Protein AF-A0A286FGB6-F1 (afdb_monomer)

Nearest PDB structures (foldseek):
  4ctd-assembly1_A  TM=6.455E-01  e=8.367E+00  Escherichia coli K-12

Solvent-accessible surface area (backbone atoms only — not comparable to full-atom values): 11921 Å² total; per-residue (Å²): 133,84,77,77,80,75,81,71,73,81,77,80,58,91,95,64,76,80,86,82,67,75,77,45,79,49,74,52,72,55,72,48,77,41,61,41,81,80,50,51,77,82,36,60,91,69,58,43,36,70,40,63,36,90,76,21,21,44,36,33,42,35,40,38,41,35,30,38,73,53,102,91,50,71,46,77,39,44,36,36,39,36,28,36,36,20,28,51,56,91,45,60,89,68,52,77,88,51,50,63,66,43,45,78,72,58,67,62,77,70,74,52,68,44,74,46,64,72,40,26,48,24,60,35,69,69,57,36,52,46,35,37,74,76,69,69,40,53,48,43,74,33,55,74,53,76,42,71,54,41,91,91,43,76,84,44,49,41,42,34,45,29,39,30,31,71,89,47,70,92,40,68,74,43,74,50,78,46,76,53,83,80,67,71,88,81,64,61,94,82,51,84,73,68,74,85,128

Sequence (197 aa):
MKTSNKHSLPPIPTGFGLPFYYATLFNIEVAFLVEQASVIKYLSGTGLRAADFDGKAMVSFNYQQYTGQFPNGSSNTQEIELNIVCYPKSQAKNVAFVTAEQYLRGEEQTKLMGHHRVWVPCDSDTAIQAGIQLFGEPKFKTTFATSIPSLNVPDATTWTVTCNDPVDPAKAIFTCVADVRQLQPQLADGLSKLKLE

Foldseek 3Di:
DPPPPPPDDDDQDPPDDDDFDWPDKDKDKDKDWDQLVVCVVLCPPVQKGAQQAPRTWIWMKMWMWTKGDDPVGIDIKIKIFTWTWIFGPVCVVVWDRDHPVCVVVVVRPSPRIDTDGSEMEMQDPVVQVCCCRPPVHNYDYWDWDWDDCDPVCPPRQWTWIFTADRVGRVHTPDIDIGGRPPDDDDDDPPCPPPDPD

Structure (mmCIF, N/CA/C/O backbone):
data_AF-A0A286FGB6-F1
#
_entry.id   AF-A0A286FGB6-F1
#
loop_
_atom_site.group_PDB
_atom_site.id
_atom_site.type_symbol
_atom_site.label_atom_id
_atom_site.label_alt_id
_atom_site.label_comp_id
_atom_site.label_asym_id
_atom_site.label_entity_id
_atom_site.label_seq_id
_atom_site.pdbx_PDB_ins_code
_atom_site.Cartn_x
_atom_site.Cartn_y
_atom_site.Cartn_z
_atom_site.occupancy
_atom_site.B_iso_or_equiv
_atom_site.auth_seq_id
_atom_site.auth_comp_id
_atom_site.auth_asym_id
_atom_site.auth_atom_id
_atom_site.pdbx_PDB_model_num
ATOM 1 N N . MET A 1 1 ? -1.151 33.677 33.598 1.00 40.44 1 MET A N 1
ATOM 2 C CA . MET A 1 1 ? -1.468 33.015 32.314 1.00 40.44 1 MET A CA 1
ATOM 3 C C . MET A 1 1 ? -0.408 31.960 32.047 1.00 40.44 1 MET A C 1
ATOM 5 O O . MET A 1 1 ? 0.743 32.326 31.865 1.00 40.44 1 MET A O 1
ATOM 9 N N . LYS A 1 2 ? -0.756 30.668 32.098 1.00 37.97 2 LYS A N 1
ATOM 10 C CA . LYS A 1 2 ? 0.144 29.597 31.645 1.00 37.97 2 LYS A CA 1
ATOM 11 C C . LYS A 1 2 ? 0.128 29.619 30.118 1.00 37.97 2 LYS A C 1
ATOM 13 O O . LYS A 1 2 ? -0.932 29.455 29.522 1.00 37.97 2 LYS A O 1
ATOM 18 N N . THR A 1 3 ? 1.271 29.899 29.507 1.00 42.56 3 THR A N 1
ATOM 19 C CA . THR A 1 3 ? 1.470 29.814 28.059 1.00 42.56 3 THR A CA 1
ATOM 20 C C . THR A 1 3 ? 1.106 28.408 27.599 1.00 42.56 3 THR A C 1
ATOM 22 O O . THR A 1 3 ? 1.637 27.434 28.133 1.00 42.56 3 THR A O 1
ATOM 25 N N . SER A 1 4 ? 0.172 28.291 26.652 1.00 47.94 4 SER A N 1
ATOM 26 C CA . SER A 1 4 ? -0.153 27.007 26.037 1.00 47.94 4 SER A CA 1
ATOM 27 C C . SER A 1 4 ? 1.130 26.411 25.466 1.00 47.94 4 SER A C 1
ATOM 29 O O . SER A 1 4 ? 1.802 27.079 24.675 1.00 47.94 4 SER A O 1
ATOM 31 N N . ASN A 1 5 ? 1.463 25.174 25.834 1.00 52.59 5 ASN A N 1
ATOM 32 C CA . ASN A 1 5 ? 2.436 24.395 25.081 1.00 52.59 5 ASN A CA 1
ATOM 33 C C . ASN A 1 5 ? 1.911 24.306 23.646 1.00 52.59 5 ASN A C 1
ATOM 35 O O . ASN A 1 5 ? 0.990 23.543 23.361 1.00 52.59 5 ASN A O 1
ATOM 39 N N . LYS A 1 6 ? 2.460 25.129 22.746 1.00 55.50 6 LYS A N 1
ATOM 40 C CA . LYS A 1 6 ? 2.369 24.874 21.314 1.00 55.50 6 LYS A CA 1
ATOM 41 C C . LYS A 1 6 ? 3.036 23.520 21.136 1.00 55.50 6 LYS A C 1
ATOM 43 O O . LYS A 1 6 ? 4.251 23.428 21.273 1.00 55.50 6 LYS A O 1
ATOM 48 N N . HIS A 1 7 ? 2.249 22.473 20.920 1.00 55.94 7 HIS A N 1
ATOM 49 C CA . HIS A 1 7 ? 2.773 21.196 20.467 1.00 55.94 7 HIS A CA 1
ATOM 50 C C . HIS A 1 7 ? 3.407 21.447 19.097 1.00 55.94 7 HIS A C 1
ATOM 52 O O . HIS A 1 7 ? 2.728 21.413 18.073 1.00 55.94 7 HIS A O 1
ATOM 58 N N . SER A 1 8 ? 4.689 21.811 19.081 1.00 73.88 8 SER A N 1
ATOM 59 C CA . SER A 1 8 ? 5.468 21.826 17.857 1.00 73.88 8 SER A CA 1
ATOM 60 C C . SER A 1 8 ? 5.577 20.379 17.412 1.00 73.88 8 SER A C 1
ATOM 62 O O . SER A 1 8 ? 6.029 19.529 18.184 1.00 73.88 8 SER A O 1
ATOM 64 N N . LEU A 1 9 ? 5.139 20.102 16.187 1.00 76.81 9 LEU A N 1
ATOM 65 C CA . LEU A 1 9 ? 5.462 18.845 15.528 1.00 76.81 9 LEU A CA 1
ATOM 66 C C . LEU A 1 9 ? 6.985 18.630 15.588 1.00 76.81 9 LEU A C 1
ATOM 68 O O . LEU A 1 9 ? 7.732 19.618 15.628 1.00 76.81 9 LEU A O 1
ATOM 72 N N . PRO A 1 10 ? 7.457 17.373 15.636 1.00 79.75 10 PRO A N 1
ATOM 73 C CA . PRO A 1 10 ? 8.886 17.104 15.588 1.00 79.75 10 PRO A CA 1
ATOM 74 C C . PRO A 1 10 ? 9.508 17.784 14.356 1.00 79.75 10 PRO A C 1
ATOM 76 O O . PRO A 1 10 ? 8.854 17.877 13.312 1.00 79.75 10 PRO A O 1
ATOM 79 N N . PRO A 1 11 ? 10.745 18.299 14.463 1.00 86.31 11 PRO A N 1
ATOM 80 C CA . PRO A 1 11 ? 11.426 18.885 13.318 1.00 86.31 11 PRO A CA 1
ATOM 81 C C . PRO A 1 11 ? 11.635 17.830 12.227 1.00 86.31 11 PRO A C 1
ATOM 83 O O . PRO A 1 11 ? 11.781 16.642 12.517 1.00 86.31 11 PRO A O 1
ATOM 86 N N . ILE A 1 12 ? 11.696 18.279 10.973 1.00 87.38 12 ILE A N 1
ATOM 87 C CA . ILE A 1 12 ? 12.073 17.417 9.851 1.00 87.38 12 ILE A CA 1
ATOM 88 C C . ILE A 1 12 ? 13.521 16.939 10.091 1.00 87.38 12 ILE A C 1
ATOM 90 O O . ILE A 1 12 ? 14.391 17.785 10.323 1.00 87.38 12 ILE A O 1
ATOM 94 N N . PRO A 1 13 ? 13.804 15.623 10.063 1.00 87.12 13 PRO A N 1
ATOM 95 C CA . PRO A 1 13 ? 15.156 15.099 10.197 1.00 87.12 13 PRO A CA 1
ATOM 96 C C . PRO A 1 13 ? 16.104 15.676 9.139 1.00 87.12 13 PRO A C 1
ATOM 98 O O . PRO A 1 13 ? 15.728 15.900 7.986 1.00 87.12 13 PRO A O 1
ATOM 101 N N . THR A 1 14 ? 17.356 15.899 9.537 1.00 87.88 14 THR A N 1
ATOM 102 C CA . THR A 1 14 ? 18.404 16.446 8.669 1.00 87.88 14 THR A CA 1
ATOM 103 C C . THR A 1 14 ? 18.553 15.629 7.384 1.00 87.88 14 THR A C 1
ATOM 105 O O . THR A 1 14 ? 18.658 14.407 7.433 1.00 87.88 14 THR A O 1
ATOM 108 N N . GLY A 1 15 ? 18.622 16.315 6.239 1.00 84.62 15 GLY A N 1
ATOM 109 C CA . GLY A 1 15 ? 18.782 15.691 4.919 1.00 84.62 15 GLY A CA 1
ATOM 110 C C . GLY A 1 15 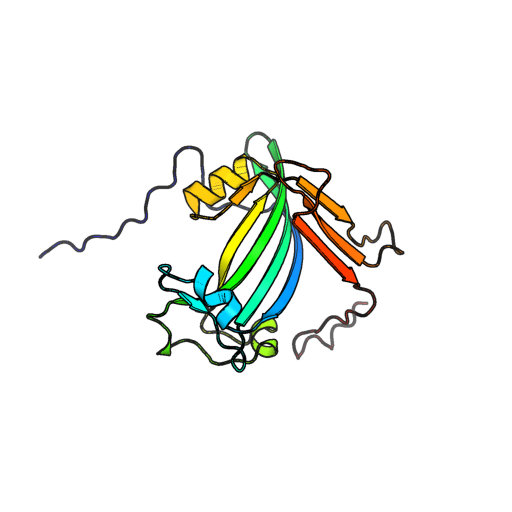? 17.475 15.489 4.150 1.00 84.62 15 GLY A C 1
ATOM 111 O O . GLY A 1 15 ? 17.525 15.166 2.966 1.00 84.62 15 GLY A O 1
ATOM 112 N N . PHE A 1 16 ? 16.323 15.747 4.776 1.00 84.81 16 PHE A N 1
ATOM 113 C CA . PHE A 1 16 ? 15.018 15.696 4.121 1.00 84.81 16 PHE A CA 1
ATOM 114 C C . PHE A 1 16 ? 14.348 17.068 4.042 1.00 84.81 16 PHE A C 1
ATOM 116 O O . PHE A 1 16 ? 14.630 17.975 4.824 1.00 84.81 16 PHE A O 1
ATOM 123 N N . GLY A 1 17 ? 13.431 17.205 3.084 1.00 83.56 17 GLY A N 1
ATOM 124 C CA . GLY A 1 17 ? 12.582 18.377 2.906 1.00 83.56 17 GLY A CA 1
ATOM 125 C C . GLY A 1 17 ? 11.155 17.955 2.572 1.00 83.56 17 GLY A C 1
ATOM 126 O O . GLY A 1 17 ? 10.938 16.905 1.969 1.00 83.56 1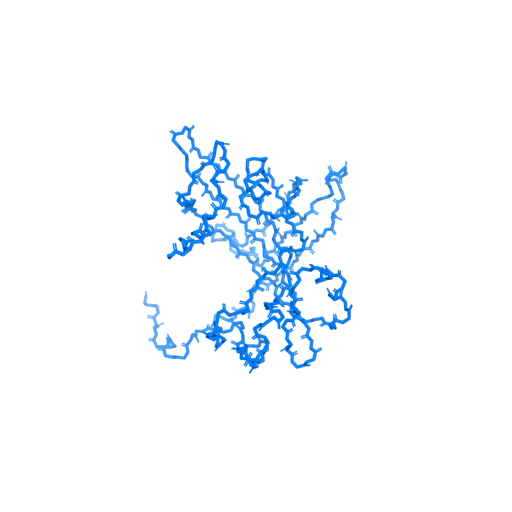7 GLY A O 1
ATOM 127 N N . LEU A 1 18 ? 10.188 18.774 2.980 1.00 84.75 18 LEU A N 1
ATOM 128 C CA . LEU A 1 18 ? 8.771 18.607 2.664 1.00 84.75 18 LEU A CA 1
ATOM 129 C C . LEU A 1 18 ? 8.226 19.909 2.049 1.00 84.75 18 LEU A C 1
ATOM 131 O O . LEU A 1 18 ? 8.702 20.984 2.426 1.00 84.75 18 LEU A O 1
ATOM 135 N N . PRO A 1 19 ? 7.215 19.843 1.161 1.00 85.12 19 PRO A N 1
ATOM 136 C CA . PRO A 1 19 ? 6.537 18.634 0.670 1.00 85.12 19 PRO A CA 1
ATOM 137 C C . PRO A 1 19 ? 7.376 17.813 -0.327 1.00 85.12 19 PRO A C 1
ATOM 139 O O . PRO A 1 19 ? 8.226 18.351 -1.031 1.00 85.12 19 PRO A O 1
ATOM 142 N N . PHE A 1 20 ? 7.111 16.504 -0.380 1.00 83.25 20 PHE A N 1
ATOM 143 C CA . PHE A 1 20 ? 7.652 15.590 -1.389 1.00 83.25 20 PHE A CA 1
ATOM 144 C C . PHE A 1 20 ? 6.662 15.465 -2.555 1.00 83.25 20 PHE A C 1
ATOM 146 O O . PHE A 1 20 ? 5.468 15.275 -2.323 1.00 83.25 20 PHE A O 1
ATOM 153 N N . TYR A 1 21 ? 7.151 15.571 -3.792 1.00 86.50 21 TYR A N 1
ATOM 154 C CA . TYR A 1 21 ? 6.330 15.497 -5.002 1.00 86.50 21 TYR A CA 1
ATOM 155 C C . TYR A 1 21 ? 6.729 14.302 -5.867 1.00 86.50 21 TYR A C 1
ATOM 157 O O . TYR A 1 21 ? 7.903 14.127 -6.201 1.00 86.50 21 TYR A O 1
ATOM 165 N N . TYR A 1 22 ? 5.731 13.526 -6.284 1.00 87.50 22 TYR A N 1
ATOM 166 C CA . TYR A 1 22 ? 5.876 12.512 -7.323 1.00 87.50 22 TYR A CA 1
ATOM 167 C C . TYR A 1 22 ? 5.816 13.177 -8.702 1.00 87.50 22 TYR A C 1
ATOM 169 O O . TYR A 1 22 ? 4.914 13.971 -8.964 1.00 87.50 22 TYR A O 1
ATOM 177 N N . ALA A 1 23 ? 6.751 12.843 -9.593 1.00 89.38 23 ALA A N 1
ATOM 178 C CA . ALA A 1 23 ? 6.708 13.293 -10.985 1.00 89.38 23 ALA A CA 1
ATOM 179 C C . ALA A 1 23 ? 5.808 12.393 -11.850 1.00 89.38 23 ALA A C 1
ATOM 181 O O . ALA A 1 23 ? 5.098 12.885 -12.720 1.00 89.38 23 ALA A O 1
ATOM 182 N N . THR A 1 24 ? 5.813 11.082 -11.594 1.00 92.19 24 THR A N 1
ATOM 183 C CA . THR A 1 24 ? 4.900 10.101 -12.201 1.00 92.19 24 THR A CA 1
ATOM 184 C C . THR A 1 24 ? 4.570 9.023 -11.173 1.00 92.19 24 THR A C 1
ATOM 186 O O . THR A 1 24 ? 5.379 8.785 -10.274 1.00 92.19 24 THR A O 1
ATOM 189 N N . LEU A 1 25 ? 3.400 8.391 -11.298 1.00 93.12 25 LEU A N 1
ATOM 190 C CA . LEU A 1 25 ? 2.964 7.275 -10.460 1.00 93.12 25 LEU A CA 1
ATOM 191 C C . LEU A 1 25 ? 2.167 6.280 -11.310 1.00 93.12 25 LEU A C 1
ATOM 193 O O . LEU A 1 25 ? 1.207 6.659 -11.979 1.00 93.12 25 LEU A O 1
ATOM 197 N N . PHE A 1 26 ? 2.553 5.013 -11.238 1.00 92.12 26 PHE A N 1
ATOM 198 C CA . PHE A 1 26 ? 1.784 3.866 -11.703 1.00 92.12 26 PHE A CA 1
ATOM 199 C C . PHE A 1 26 ? 1.442 3.020 -10.486 1.00 92.12 26 PHE A C 1
ATOM 201 O O . PHE A 1 26 ? 2.345 2.669 -9.727 1.00 92.12 26 PHE A O 1
ATOM 208 N N . ASN A 1 27 ? 0.170 2.684 -10.291 1.00 94.06 27 ASN A N 1
ATOM 209 C CA . ASN A 1 27 ? -0.230 1.868 -9.155 1.00 94.06 27 ASN A CA 1
ATOM 210 C C . ASN A 1 27 ? -1.342 0.870 -9.486 1.00 94.06 27 ASN A C 1
ATOM 212 O O . ASN A 1 27 ? -2.170 1.106 -10.365 1.00 94.06 27 ASN A O 1
ATOM 216 N N . ILE A 1 28 ? -1.353 -0.235 -8.742 1.00 93.12 28 ILE A N 1
ATOM 217 C CA . ILE A 1 28 ? -2.507 -1.126 -8.621 1.00 93.12 28 ILE A CA 1
ATOM 218 C C . ILE A 1 28 ? -2.768 -1.348 -7.148 1.00 93.12 28 ILE A C 1
ATOM 220 O O . ILE A 1 28 ? -1.858 -1.688 -6.390 1.00 93.12 28 ILE A O 1
ATOM 224 N N . GLU A 1 29 ? -4.029 -1.208 -6.769 1.00 94.75 29 GLU A N 1
ATOM 225 C CA . GLU A 1 29 ? -4.494 -1.618 -5.461 1.00 94.75 29 GLU A CA 1
ATOM 226 C C . GLU A 1 29 ? -5.447 -2.803 -5.597 1.00 94.75 29 GLU A C 1
ATOM 228 O O . GLU A 1 29 ? -6.421 -2.762 -6.349 1.00 94.75 29 GLU A O 1
ATOM 233 N N . VAL A 1 30 ? -5.149 -3.873 -4.866 1.00 94.31 30 VAL A N 1
ATOM 234 C CA . VAL A 1 30 ? -6.016 -5.037 -4.712 1.00 94.31 30 VAL A CA 1
ATOM 235 C C . VAL A 1 30 ? -6.503 -5.051 -3.273 1.00 94.31 30 VAL A C 1
ATOM 237 O O . VAL A 1 30 ? -5.740 -5.351 -2.353 1.00 94.31 30 VAL A O 1
ATOM 240 N N . ALA A 1 31 ? -7.776 -4.718 -3.083 1.00 96.19 31 ALA A N 1
ATOM 241 C CA . ALA A 1 31 ? -8.442 -4.739 -1.789 1.00 96.19 31 ALA A CA 1
ATOM 242 C C . ALA A 1 31 ? -9.301 -6.000 -1.644 1.00 96.19 31 ALA A C 1
ATOM 244 O O . ALA A 1 31 ? -10.008 -6.398 -2.570 1.00 96.19 31 ALA A O 1
ATOM 245 N N . PHE A 1 32 ? -9.253 -6.632 -0.474 1.00 96.38 32 PHE A N 1
ATOM 246 C CA . PHE A 1 32 ? -10.044 -7.821 -0.170 1.00 96.38 32 PHE A CA 1
ATOM 247 C C . PHE A 1 32 ? -10.449 -7.867 1.305 1.00 96.38 32 PHE A C 1
ATOM 249 O O . PHE A 1 32 ? -9.798 -7.297 2.183 1.00 96.38 32 PHE A O 1
ATOM 256 N N . LEU A 1 33 ? -11.561 -8.551 1.574 1.00 98.38 33 LEU A N 1
ATOM 257 C CA . LEU A 1 33 ? -12.103 -8.706 2.919 1.00 98.38 33 LEU A CA 1
ATOM 258 C C . LEU A 1 33 ? -11.560 -9.965 3.591 1.00 98.38 33 LEU A C 1
ATOM 260 O O . LEU A 1 33 ? -11.538 -11.045 3.000 1.00 98.38 33 LEU A O 1
ATOM 264 N N . VAL A 1 34 ? -11.193 -9.834 4.861 1.00 98.44 34 VAL A N 1
ATOM 265 C CA . VAL A 1 34 ? -10.732 -10.928 5.720 1.00 98.44 34 VAL A CA 1
ATOM 266 C C . VAL A 1 34 ? -11.469 -10.906 7.054 1.00 98.44 34 VAL A C 1
ATOM 268 O O . VAL A 1 34 ? -12.018 -9.884 7.467 1.00 98.44 34 VAL A O 1
ATOM 271 N N . GLU A 1 35 ? -11.455 -12.029 7.765 1.00 98.31 35 GLU A N 1
ATOM 272 C CA . GLU A 1 35 ? -11.962 -12.081 9.138 1.00 98.31 35 GLU A CA 1
ATOM 273 C C . GLU A 1 35 ? -11.201 -11.098 10.037 1.00 98.31 35 GLU A C 1
ATOM 275 O O . GLU A 1 35 ? -9.967 -11.044 10.004 1.00 98.31 35 GLU A O 1
ATOM 280 N N . GLN A 1 36 ? -11.913 -10.352 10.889 1.00 97.06 36 GLN A N 1
ATOM 281 C CA . GLN A 1 36 ? -11.280 -9.365 11.777 1.00 97.06 36 GLN A CA 1
ATOM 282 C C . GLN A 1 36 ? -10.201 -9.986 12.670 1.00 97.06 36 GLN A C 1
ATOM 284 O O . GLN A 1 36 ? -9.153 -9.381 12.901 1.00 97.06 36 GLN A O 1
ATOM 289 N N . ALA A 1 37 ? -10.412 -11.225 13.121 1.00 96.88 37 ALA A N 1
ATOM 290 C CA . ALA A 1 37 ? -9.447 -11.963 13.932 1.00 96.88 37 ALA A CA 1
ATOM 291 C C . ALA A 1 37 ? -8.057 -12.071 13.274 1.00 96.88 37 ALA A C 1
ATOM 293 O O . ALA A 1 37 ? -7.046 -12.069 13.978 1.00 96.88 37 ALA A O 1
ATOM 294 N N . SER A 1 38 ? -7.988 -12.093 11.940 1.00 97.38 38 SER A N 1
ATOM 295 C CA . SER A 1 38 ? -6.733 -12.195 11.188 1.00 97.38 38 SER A CA 1
ATOM 296 C C . SER A 1 38 ? -5.862 -10.943 11.302 1.00 97.38 38 SER A C 1
ATOM 298 O O . SER A 1 38 ? -4.637 -11.043 11.198 1.00 97.38 38 SER A O 1
ATOM 300 N N . VAL A 1 39 ? -6.470 -9.773 11.537 1.00 97.88 39 VAL A N 1
ATOM 301 C CA . VAL A 1 39 ? -5.770 -8.479 11.485 1.00 97.88 39 VAL A CA 1
ATOM 302 C C . VAL A 1 39 ? -5.511 -7.842 12.850 1.00 97.88 39 VAL A C 1
ATOM 304 O O . VAL A 1 39 ? -4.596 -7.031 12.976 1.00 97.88 39 VAL A O 1
ATOM 307 N N . ILE A 1 40 ? -6.257 -8.223 13.894 1.00 96.06 40 ILE A N 1
ATOM 308 C CA . ILE A 1 40 ? -6.207 -7.567 15.218 1.00 96.06 40 ILE A CA 1
ATOM 309 C C . ILE A 1 40 ? -4.789 -7.517 15.801 1.00 96.06 40 ILE A C 1
ATOM 311 O O . ILE A 1 40 ? -4.404 -6.506 16.390 1.00 96.06 40 ILE A O 1
ATOM 315 N N . LYS A 1 41 ? -3.992 -8.576 15.611 1.00 97.31 41 LYS A N 1
ATOM 316 C CA . LYS A 1 41 ? -2.615 -8.638 16.129 1.00 97.31 41 LYS A CA 1
ATOM 317 C C . LYS A 1 41 ? -1.713 -7.528 15.576 1.00 97.31 41 LYS A C 1
ATOM 319 O O . LYS A 1 41 ? -0.847 -7.057 16.303 1.00 97.31 41 LYS A O 1
ATOM 324 N N . TYR A 1 42 ? -1.949 -7.075 14.343 1.00 97.69 42 TYR A N 1
ATOM 325 C CA . TYR A 1 42 ? -1.173 -6.005 13.705 1.00 97.69 42 TYR A CA 1
ATOM 326 C C . TYR A 1 42 ? -1.579 -4.606 14.184 1.00 97.69 42 TYR A C 1
ATOM 328 O O . TYR A 1 42 ? -0.833 -3.656 14.004 1.00 97.69 42 TYR A O 1
ATOM 336 N N . LEU A 1 43 ? -2.740 -4.474 14.832 1.00 97.69 43 LEU A N 1
ATOM 337 C CA . LEU A 1 43 ? -3.242 -3.207 15.376 1.00 97.69 43 LEU A CA 1
ATOM 338 C C . LEU A 1 43 ? -3.079 -3.113 16.902 1.00 97.69 43 LEU A C 1
ATOM 340 O O . LEU A 1 43 ? -3.545 -2.164 17.542 1.00 97.69 43 LEU A O 1
ATOM 344 N N . SER A 1 44 ? -2.447 -4.110 17.521 1.00 96.25 44 SER A N 1
ATOM 345 C CA . SER A 1 44 ? -2.203 -4.101 18.959 1.00 96.25 44 SER A CA 1
ATOM 346 C C . SER A 1 44 ? -1.237 -2.973 19.328 1.00 96.25 44 SER A C 1
ATOM 348 O O . SER A 1 44 ? -0.205 -2.792 18.693 1.00 96.25 44 SER A O 1
ATOM 350 N N . GLY A 1 45 ? -1.581 -2.182 20.345 1.00 95.31 45 GLY A N 1
ATOM 351 C CA . GLY A 1 45 ? -0.743 -1.074 20.822 1.00 95.31 45 GLY A CA 1
ATOM 352 C C . GLY A 1 45 ? -0.727 0.190 19.949 1.00 95.31 45 GLY A C 1
ATOM 353 O O . GLY A 1 45 ? -0.244 1.216 20.413 1.00 95.31 45 GLY A O 1
ATOM 354 N N . THR A 1 46 ? -1.308 0.181 18.745 1.00 96.12 46 THR A N 1
ATOM 355 C CA . THR A 1 46 ? -1.258 1.337 17.822 1.00 96.12 46 THR A CA 1
ATOM 356 C C . THR A 1 46 ? -2.284 2.430 18.138 1.00 96.12 46 THR A C 1
ATOM 358 O O . THR A 1 46 ? -2.217 3.531 17.602 1.00 96.12 46 THR A O 1
ATOM 361 N N . GLY A 1 47 ? -3.280 2.131 18.979 1.00 97.19 47 GLY A N 1
ATOM 362 C CA . GLY A 1 47 ? -4.438 3.009 19.192 1.00 97.19 47 GLY A CA 1
ATOM 363 C C . GLY A 1 47 ? -5.459 2.984 18.044 1.00 97.19 47 GLY A C 1
ATOM 364 O O . GLY A 1 47 ? -6.469 3.687 18.121 1.00 97.19 47 GLY A O 1
ATOM 365 N N . LEU A 1 48 ? -5.244 2.144 17.027 1.00 97.94 48 LEU A N 1
ATOM 366 C CA . LEU A 1 48 ? -6.121 1.981 15.868 1.00 97.94 48 LEU A CA 1
ATOM 367 C C . LEU A 1 48 ? -7.045 0.771 16.034 1.00 97.94 48 LEU A C 1
ATOM 369 O O . LEU A 1 48 ? -6.736 -0.193 16.741 1.00 97.94 48 LEU A O 1
ATOM 373 N N . ARG A 1 49 ? -8.204 0.822 15.384 1.00 97.31 49 ARG A N 1
ATOM 374 C CA . ARG A 1 49 ? -9.151 -0.288 15.252 1.00 97.31 49 ARG A CA 1
ATOM 375 C C . ARG A 1 49 ? -9.408 -0.532 13.771 1.00 97.31 49 ARG A C 1
ATOM 377 O O . ARG A 1 49 ? -9.525 0.431 13.023 1.00 97.31 49 ARG A O 1
ATOM 384 N N . ALA A 1 50 ? -9.475 -1.798 13.362 1.00 97.88 50 ALA A N 1
ATOM 385 C CA . ALA A 1 50 ? -9.845 -2.147 11.994 1.00 97.88 50 ALA A CA 1
ATOM 386 C C . ALA A 1 50 ? -11.237 -1.580 11.682 1.00 97.88 50 ALA A C 1
ATOM 388 O O .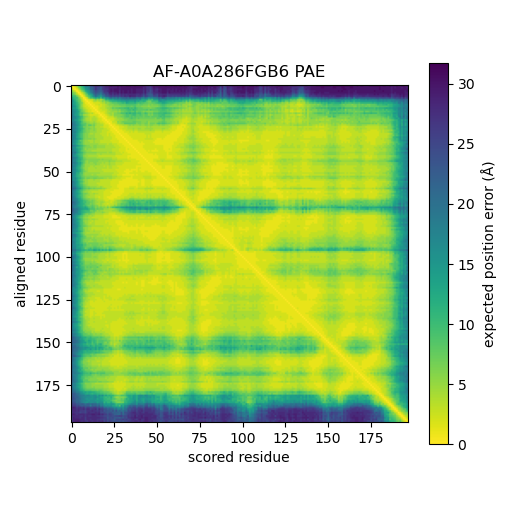 ALA A 1 50 ? -12.125 -1.638 12.537 1.00 97.88 50 ALA A O 1
ATOM 389 N N . ALA A 1 51 ? -11.405 -1.019 10.487 1.00 96.94 51 ALA A N 1
ATOM 390 C CA . ALA A 1 51 ? -12.720 -0.648 9.990 1.00 96.94 51 ALA A CA 1
ATOM 391 C C . ALA A 1 51 ? -13.585 -1.907 9.841 1.00 96.94 51 ALA A C 1
ATOM 393 O O . ALA A 1 51 ? -13.081 -2.966 9.461 1.00 96.94 51 ALA A O 1
ATOM 394 N N . ASP A 1 52 ? -14.862 -1.784 10.200 1.00 95.69 52 ASP A N 1
ATOM 395 C CA . ASP A 1 52 ? -15.832 -2.873 10.132 1.00 95.69 52 ASP A CA 1
ATOM 396 C C . ASP A 1 52 ? -16.616 -2.754 8.826 1.00 95.69 52 ASP A C 1
ATOM 398 O O . ASP A 1 52 ? -17.322 -1.769 8.611 1.00 95.69 52 ASP A O 1
ATOM 402 N N . PHE A 1 53 ? -16.451 -3.748 7.962 1.00 97.06 53 PHE A N 1
ATOM 403 C CA . PHE A 1 53 ? -17.190 -3.907 6.719 1.00 97.06 53 PHE A CA 1
ATOM 404 C C . PHE A 1 53 ? -18.023 -5.180 6.833 1.00 97.06 53 PHE A C 1
ATOM 406 O O . PHE A 1 53 ? -17.563 -6.266 6.473 1.00 97.06 53 PHE A O 1
ATOM 413 N N . ASP A 1 54 ? -19.214 -5.050 7.418 1.00 94.94 54 ASP A N 1
ATOM 414 C CA . ASP A 1 54 ? -20.146 -6.152 7.682 1.00 94.94 54 ASP A CA 1
ATOM 415 C C . ASP A 1 54 ? -19.493 -7.306 8.466 1.00 94.94 54 ASP A C 1
ATOM 417 O O . ASP A 1 54 ? -19.562 -8.482 8.102 1.00 94.94 54 ASP A O 1
ATOM 421 N N . GLY A 1 55 ? -18.797 -6.956 9.551 1.00 95.19 55 GLY A N 1
ATOM 422 C CA . GLY A 1 55 ? -18.084 -7.893 10.418 1.00 95.19 55 GLY A CA 1
ATOM 423 C C . GLY A 1 55 ? -16.691 -8.290 9.923 1.00 95.19 55 GLY A C 1
ATOM 424 O O . GLY A 1 55 ? -15.950 -8.932 10.673 1.00 95.19 55 GLY A O 1
ATOM 425 N N . LYS A 1 56 ? -16.276 -7.869 8.722 1.00 98.31 56 LYS A N 1
ATOM 426 C CA . LYS A 1 56 ? -14.943 -8.137 8.157 1.00 98.31 56 LYS A CA 1
ATOM 427 C C . LYS A 1 56 ? -14.029 -6.918 8.213 1.00 98.31 56 LYS A C 1
ATOM 429 O O . LYS A 1 56 ? -14.484 -5.787 8.340 1.00 98.31 56 LYS A O 1
ATOM 434 N N . ALA A 1 57 ? -12.726 -7.160 8.110 1.00 98.25 57 ALA A N 1
ATOM 435 C CA . ALA A 1 57 ? -11.725 -6.119 7.904 1.00 98.25 57 ALA A CA 1
ATOM 436 C C . ALA A 1 57 ? -11.321 -6.065 6.429 1.00 98.25 57 ALA A C 1
ATOM 438 O O . ALA A 1 57 ? -11.249 -7.103 5.769 1.00 98.25 57 ALA A O 1
ATOM 439 N N . MET A 1 58 ? -10.997 -4.872 5.935 1.00 98.44 58 MET A N 1
ATOM 440 C CA . MET A 1 58 ? -10.400 -4.702 4.612 1.00 98.44 58 MET A CA 1
ATOM 441 C C . MET A 1 58 ? -8.879 -4.652 4.724 1.00 98.44 58 MET A C 1
ATOM 443 O O . MET A 1 58 ? -8.321 -3.860 5.491 1.00 98.44 58 MET A O 1
ATOM 447 N N . VAL A 1 59 ? -8.227 -5.507 3.946 1.00 98.25 59 VAL A N 1
ATOM 448 C CA . VAL A 1 59 ? -6.784 -5.501 3.713 1.00 98.25 59 VAL A CA 1
ATOM 449 C C . VAL A 1 59 ? -6.564 -5.109 2.265 1.00 98.25 59 VAL A C 1
ATOM 451 O O . VAL A 1 59 ? -7.324 -5.531 1.391 1.00 98.25 59 VAL A O 1
ATOM 454 N N . SER A 1 60 ? -5.532 -4.317 2.006 1.00 97.06 60 SER A N 1
ATOM 455 C CA . SER A 1 60 ? -5.143 -4.006 0.640 1.00 97.06 60 SER A CA 1
ATOM 456 C C . SER A 1 60 ? -3.658 -4.185 0.404 1.00 97.06 60 SER A C 1
ATOM 458 O O . SER A 1 60 ? -2.819 -4.026 1.291 1.00 97.06 60 SER A O 1
ATOM 460 N N . PHE A 1 61 ? -3.365 -4.569 -0.82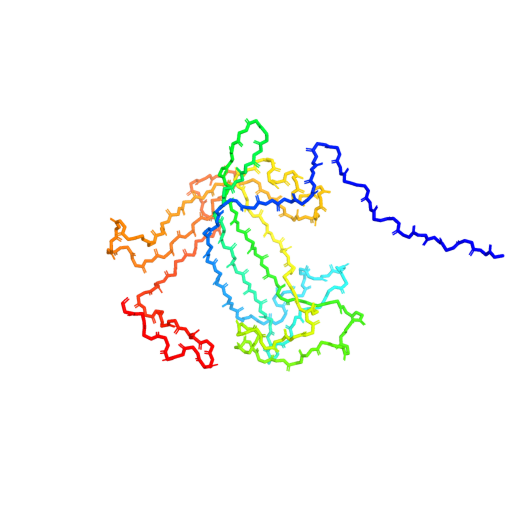7 1.00 94.69 61 PHE A N 1
ATOM 461 C CA . PHE A 1 61 ? -2.047 -4.575 -1.420 1.00 94.69 61 PHE A CA 1
ATOM 462 C C . PHE A 1 61 ? -2.010 -3.435 -2.431 1.00 94.69 61 PHE A C 1
ATOM 464 O O . PHE A 1 61 ? -2.786 -3.463 -3.382 1.00 94.69 61 PHE A O 1
ATOM 471 N N . ASN A 1 62 ? -1.129 -2.459 -2.243 1.00 97.06 62 ASN A N 1
ATOM 472 C CA . ASN A 1 62 ? -0.973 -1.330 -3.154 1.00 97.06 62 ASN A CA 1
ATOM 473 C C . ASN A 1 62 ? 0.462 -1.300 -3.685 1.00 97.06 62 ASN A C 1
ATOM 475 O O . ASN A 1 62 ? 1.370 -0.855 -2.985 1.00 97.06 62 ASN A O 1
ATOM 479 N N . TYR A 1 63 ? 0.677 -1.814 -4.896 1.00 97.00 63 TYR A N 1
ATOM 480 C CA . TYR A 1 63 ? 1.964 -1.665 -5.573 1.00 97.00 63 TYR A CA 1
ATOM 481 C C . TYR A 1 63 ? 2.026 -0.307 -6.254 1.00 97.00 63 TYR A C 1
ATOM 483 O O . TYR A 1 63 ? 1.088 0.085 -6.948 1.00 97.00 63 TYR A O 1
ATOM 491 N N . GLN A 1 64 ? 3.161 0.362 -6.100 1.00 96.38 64 GLN A N 1
ATOM 492 C CA . GLN A 1 64 ? 3.452 1.657 -6.683 1.00 96.38 64 GLN A CA 1
ATOM 493 C C . GLN A 1 64 ? 4.810 1.612 -7.378 1.00 96.38 64 GLN A C 1
ATOM 495 O O . GLN A 1 64 ? 5.793 1.130 -6.818 1.00 96.38 64 GLN A O 1
ATOM 500 N N . GLN A 1 65 ? 4.874 2.177 -8.578 1.00 95.81 65 GLN A N 1
ATOM 501 C CA . GLN A 1 65 ? 6.112 2.570 -9.232 1.00 95.81 65 GLN A CA 1
ATOM 502 C C . GLN A 1 65 ? 6.038 4.059 -9.529 1.00 95.81 65 GLN A C 1
ATOM 504 O O . GLN A 1 65 ? 5.144 4.511 -10.249 1.00 95.81 65 GLN A O 1
ATOM 509 N N . TYR A 1 66 ? 6.978 4.826 -8.998 1.00 95.12 66 TYR A N 1
ATOM 510 C CA . TYR A 1 66 ? 6.972 6.272 -9.136 1.00 95.12 66 TYR A CA 1
ATOM 511 C C . TYR A 1 66 ? 8.354 6.834 -9.428 1.00 95.12 66 TYR A C 1
ATOM 513 O O . TYR A 1 66 ? 9.386 6.240 -9.111 1.00 95.12 66 TYR A O 1
ATOM 521 N N . THR A 1 67 ? 8.369 8.032 -10.005 1.00 93.81 67 THR A N 1
ATOM 522 C CA . THR A 1 67 ? 9.604 8.791 -10.213 1.00 93.81 67 THR A CA 1
ATOM 523 C C . THR A 1 67 ? 9.640 10.037 -9.343 1.00 93.81 67 THR A C 1
ATOM 525 O O . THR A 1 67 ? 8.655 10.774 -9.291 1.00 93.81 67 THR A O 1
ATOM 528 N N . GLY A 1 68 ? 10.781 10.308 -8.713 1.00 86.44 68 GLY A N 1
ATOM 529 C CA . GLY A 1 68 ? 11.053 11.539 -7.967 1.00 86.44 68 GLY A CA 1
ATOM 530 C C . GLY A 1 68 ? 12.083 12.416 -8.679 1.00 86.44 68 GLY A C 1
ATOM 531 O O . GLY A 1 68 ? 12.955 11.904 -9.381 1.00 86.44 68 GLY A O 1
ATOM 532 N N . GLN A 1 69 ? 11.999 13.734 -8.493 1.00 84.06 69 GLN A N 1
ATOM 533 C CA . GLN A 1 69 ? 13.014 14.692 -8.944 1.00 84.06 69 GLN A CA 1
ATOM 534 C C . GLN A 1 69 ? 13.631 15.401 -7.740 1.00 84.06 69 GLN A C 1
ATOM 536 O O . GLN A 1 69 ? 12.933 15.811 -6.814 1.00 84.06 69 GLN A O 1
ATOM 541 N N . PHE A 1 70 ? 14.947 15.566 -7.775 1.00 81.69 70 PHE A N 1
ATOM 542 C CA . PHE A 1 70 ? 15.750 16.202 -6.738 1.00 81.69 70 PHE A CA 1
ATOM 543 C C . PHE A 1 70 ? 16.709 17.205 -7.390 1.00 81.69 70 PHE A C 1
ATOM 545 O O . PHE A 1 70 ? 17.025 17.056 -8.571 1.00 81.69 70 PHE A O 1
ATOM 552 N N . PRO A 1 71 ? 17.249 18.189 -6.644 1.00 78.50 71 PRO A N 1
ATOM 553 C CA . PRO A 1 71 ? 18.171 19.181 -7.209 1.00 78.50 71 PRO A CA 1
ATOM 554 C C . PRO A 1 71 ? 19.354 18.585 -7.987 1.00 78.50 71 PRO A C 1
ATOM 556 O O . PRO A 1 71 ? 19.837 19.201 -8.930 1.00 78.50 71 PRO A O 1
ATOM 559 N N . ASN A 1 72 ? 19.786 17.374 -7.619 1.00 78.56 72 ASN A N 1
ATOM 560 C CA . ASN A 1 72 ? 20.939 16.699 -8.210 1.00 78.56 72 ASN A CA 1
ATOM 561 C C . ASN A 1 72 ? 20.574 15.420 -8.989 1.00 78.56 72 ASN A C 1
ATOM 563 O O . ASN A 1 72 ? 21.454 14.595 -9.228 1.00 78.56 72 ASN A O 1
ATOM 567 N N . GLY A 1 73 ? 19.305 15.206 -9.362 1.00 80.75 73 GLY A N 1
ATOM 568 C CA . GLY A 1 73 ? 18.942 14.046 -10.182 1.00 80.75 73 GLY A CA 1
ATOM 569 C C . GLY A 1 73 ? 17.476 13.631 -10.127 1.00 80.75 73 GLY A C 1
ATOM 570 O O . GLY A 1 73 ? 16.602 14.373 -9.693 1.00 80.75 73 GLY A O 1
ATOM 571 N N . SER A 1 74 ? 17.211 12.408 -10.575 1.00 86.44 74 SER A N 1
ATOM 572 C CA . SER A 1 74 ? 15.901 11.764 -10.471 1.00 86.44 74 SER A CA 1
ATOM 573 C C . SER A 1 74 ? 16.056 10.353 -9.918 1.00 86.44 74 SER A C 1
ATOM 575 O O . SER A 1 74 ? 17.136 9.767 -10.003 1.00 86.44 74 SER A O 1
ATOM 577 N N . SER A 1 75 ? 14.990 9.819 -9.335 1.00 87.75 75 SER A N 1
ATOM 578 C CA . SER A 1 75 ? 14.923 8.423 -8.909 1.00 87.75 75 SER A CA 1
ATOM 579 C C . SER A 1 75 ? 13.714 7.744 -9.529 1.00 87.75 75 SER A C 1
ATOM 581 O O . SER A 1 75 ? 12.692 8.384 -9.767 1.00 87.75 75 SER A O 1
ATOM 583 N N . ASN A 1 76 ? 13.829 6.440 -9.751 1.00 94.38 76 ASN A N 1
ATOM 584 C CA . ASN A 1 76 ? 12.699 5.538 -9.924 1.00 94.38 76 ASN A CA 1
ATOM 585 C C . ASN A 1 76 ? 12.633 4.676 -8.659 1.00 94.38 76 ASN A C 1
ATOM 587 O O . ASN A 1 76 ? 13.674 4.269 -8.138 1.00 94.38 76 ASN A O 1
ATOM 591 N N . THR A 1 77 ? 11.443 4.491 -8.109 1.00 96.06 77 THR A N 1
ATOM 592 C CA . THR A 1 77 ? 11.229 3.700 -6.903 1.00 96.06 77 THR A CA 1
ATOM 593 C C . THR A 1 77 ? 10.004 2.835 -7.085 1.00 96.06 77 THR A C 1
ATOM 595 O O . THR A 1 77 ? 8.961 3.302 -7.545 1.00 96.06 77 THR A O 1
ATOM 598 N N . GLN A 1 78 ? 10.148 1.580 -6.687 1.00 97.38 78 GLN A N 1
ATOM 599 C CA . GLN A 1 78 ? 9.051 0.648 -6.537 1.00 97.38 78 GLN A CA 1
ATOM 600 C C . GLN A 1 78 ? 8.833 0.355 -5.062 1.00 97.38 78 GLN A C 1
ATOM 602 O O . GLN A 1 78 ? 9.780 0.165 -4.289 1.00 97.38 78 GLN A O 1
ATOM 607 N N . GLU A 1 79 ? 7.570 0.268 -4.681 1.00 97.19 79 GLU A N 1
ATOM 608 C CA . GLU A 1 79 ? 7.182 -0.193 -3.363 1.00 97.19 79 GLU A CA 1
ATOM 609 C C . GLU A 1 79 ? 5.834 -0.895 -3.377 1.00 97.19 79 GLU A C 1
ATOM 611 O O . GLU A 1 79 ? 5.018 -0.743 -4.285 1.00 97.19 79 GLU A O 1
ATOM 616 N N . ILE A 1 80 ? 5.621 -1.693 -2.343 1.00 97.31 80 ILE A N 1
ATOM 617 C CA . ILE A 1 80 ? 4.334 -2.286 -2.022 1.00 97.31 80 ILE A CA 1
ATOM 618 C C . ILE A 1 80 ? 3.929 -1.741 -0.664 1.00 97.31 80 ILE A C 1
ATOM 620 O O . ILE A 1 80 ? 4.725 -1.765 0.266 1.00 97.31 80 ILE A O 1
ATOM 624 N N . GLU A 1 81 ? 2.686 -1.318 -0.508 1.00 97.62 81 GLU A N 1
ATOM 625 C CA . GLU A 1 81 ? 2.091 -1.087 0.803 1.00 97.62 81 GLU A CA 1
ATOM 626 C C . GLU A 1 81 ? 1.121 -2.231 1.098 1.00 97.62 81 GLU A C 1
ATOM 628 O O . GLU A 1 81 ? 0.139 -2.418 0.374 1.00 97.62 81 GLU A O 1
ATOM 633 N N . LEU A 1 82 ? 1.389 -3.010 2.153 1.00 97.50 82 LEU A N 1
ATOM 634 C CA . LEU A 1 82 ? 0.388 -3.922 2.702 1.00 97.50 82 LEU A CA 1
ATOM 635 C C . LEU A 1 82 ? -0.345 -3.223 3.843 1.00 97.50 82 LEU A C 1
ATOM 637 O O . LEU A 1 82 ? 0.246 -2.921 4.884 1.00 97.50 82 LEU A O 1
ATOM 641 N N . ASN A 1 83 ? -1.637 -3.004 3.649 1.00 98.06 83 ASN A N 1
ATOM 642 C CA . ASN A 1 83 ? -2.438 -2.108 4.462 1.00 98.06 83 ASN A CA 1
ATOM 643 C C . ASN A 1 83 ? -3.594 -2.826 5.149 1.00 98.06 83 ASN A C 1
ATOM 645 O O . ASN A 1 83 ? -4.179 -3.763 4.610 1.00 98.06 83 ASN A O 1
ATOM 649 N N . ILE A 1 84 ? -3.974 -2.316 6.317 1.00 98.62 84 ILE A N 1
ATOM 650 C CA . ILE A 1 84 ? -5.275 -2.575 6.939 1.00 98.62 84 ILE A CA 1
ATOM 651 C C . ILE A 1 84 ? -6.037 -1.253 6.979 1.00 98.62 84 ILE A C 1
ATOM 653 O O . ILE A 1 84 ? -5.517 -0.265 7.509 1.00 98.62 84 ILE A O 1
ATOM 657 N N . VAL A 1 85 ? -7.272 -1.228 6.476 1.00 98.00 85 VAL A N 1
ATOM 658 C CA . VAL A 1 85 ? -8.150 -0.063 6.650 1.00 98.00 85 VAL A CA 1
ATOM 659 C C . VAL A 1 85 ? -8.574 0.012 8.114 1.00 98.00 85 VAL A C 1
ATOM 661 O O . VAL A 1 85 ? -9.122 -0.936 8.685 1.00 98.00 85 VAL A O 1
ATOM 664 N N . CYS A 1 86 ? -8.290 1.136 8.755 1.00 98.00 86 CYS A N 1
ATOM 665 C CA . CYS A 1 86 ? -8.476 1.320 10.185 1.00 98.00 86 CYS A CA 1
ATOM 666 C C . CYS A 1 86 ? -8.830 2.768 10.524 1.00 98.00 86 CYS A C 1
ATOM 668 O O . CYS A 1 86 ? -8.760 3.656 9.679 1.00 98.00 86 CYS A O 1
ATOM 670 N N . TYR A 1 87 ? -9.191 3.005 11.780 1.00 97.69 87 TYR A N 1
ATOM 671 C CA . TYR A 1 87 ? -9.483 4.332 12.308 1.00 97.69 87 TYR A CA 1
ATOM 672 C C . TYR A 1 87 ? -9.018 4.463 13.770 1.00 97.69 87 TYR A C 1
ATOM 674 O O . TYR A 1 87 ? -8.856 3.452 14.469 1.00 97.69 87 TYR A O 1
ATOM 682 N N . PRO A 1 88 ? -8.812 5.688 14.292 1.00 97.50 88 PRO A N 1
ATOM 683 C CA . PRO A 1 88 ? -8.437 5.889 15.691 1.00 97.50 88 PRO A CA 1
ATOM 684 C C . PRO A 1 88 ? -9.536 5.422 16.653 1.00 97.50 88 PRO A C 1
ATOM 686 O O . PRO A 1 88 ? -10.678 5.874 16.563 1.00 97.50 88 PRO A O 1
ATOM 689 N N . LYS A 1 89 ? -9.199 4.590 17.650 1.00 97.12 89 LYS A N 1
ATOM 690 C CA . LYS A 1 89 ? -10.167 4.089 18.654 1.00 97.12 89 LYS A CA 1
ATOM 691 C C . LYS A 1 89 ? -10.938 5.214 19.351 1.00 97.12 89 LYS A C 1
ATOM 693 O O . LYS A 1 89 ? -12.120 5.060 19.646 1.00 97.12 89 LYS A O 1
ATOM 698 N N . SER A 1 90 ? -10.281 6.349 19.594 1.00 97.19 90 SER A N 1
ATOM 699 C CA . SER A 1 90 ? -10.873 7.536 20.224 1.00 97.19 90 SER A CA 1
ATOM 700 C C . SER A 1 90 ? -11.955 8.213 19.376 1.00 97.19 90 SER A C 1
ATOM 702 O O . SER A 1 90 ? -12.780 8.939 19.922 1.00 97.19 90 SER A O 1
ATOM 704 N N . GLN A 1 91 ? -11.978 7.957 18.067 1.00 96.69 91 GLN A N 1
ATOM 705 C CA . GLN A 1 91 ? -12.907 8.552 17.108 1.00 96.69 91 GLN A CA 1
ATOM 706 C C . GLN A 1 91 ? -14.025 7.593 16.687 1.00 96.69 91 GLN A C 1
ATOM 708 O O . GLN A 1 91 ? -14.797 7.922 15.797 1.00 96.69 91 GLN A O 1
ATOM 713 N N . ALA A 1 92 ? -14.172 6.433 17.339 1.00 94.56 92 ALA A N 1
ATOM 714 C CA . ALA A 1 92 ? -15.122 5.397 16.923 1.00 94.56 92 ALA A CA 1
ATOM 715 C C . ALA A 1 92 ? -16.579 5.876 16.786 1.00 94.56 92 ALA A C 1
ATOM 717 O O . ALA A 1 92 ? -17.327 5.314 16.000 1.00 94.56 92 ALA A O 1
ATOM 718 N N . LYS A 1 93 ? -16.981 6.904 17.543 1.00 95.00 93 LYS A N 1
ATOM 719 C CA . LYS A 1 93 ? -18.330 7.492 17.476 1.00 95.00 93 LYS A CA 1
ATOM 720 C C . LYS A 1 93 ? -18.553 8.403 16.262 1.00 95.00 93 LYS A C 1
ATOM 722 O O . LYS A 1 93 ? -19.696 8.723 15.971 1.00 95.00 93 LYS A O 1
ATOM 727 N N . ASN A 1 94 ? -17.477 8.840 15.611 1.00 94.88 94 ASN A N 1
ATOM 728 C CA . ASN A 1 94 ? -17.494 9.801 14.509 1.00 94.88 94 ASN A CA 1
ATOM 729 C C . ASN A 1 94 ? -17.241 9.141 13.148 1.00 94.88 94 ASN A C 1
ATOM 731 O O . ASN A 1 94 ? -17.344 9.813 12.131 1.00 94.88 94 ASN A O 1
ATOM 735 N N . VAL A 1 95 ? -16.881 7.856 13.131 1.00 93.00 95 VAL A N 1
ATOM 736 C CA . VAL A 1 95 ? -16.640 7.087 11.907 1.00 93.00 95 VAL A CA 1
ATOM 737 C C . VAL A 1 95 ? -17.978 6.670 11.303 1.00 93.00 95 VAL A C 1
ATOM 739 O O . VAL A 1 95 ? -18.851 6.178 12.019 1.00 93.00 95 VAL A O 1
ATOM 742 N N . ALA A 1 96 ? -18.138 6.860 9.993 1.00 90.12 96 ALA A N 1
ATOM 743 C CA . ALA A 1 96 ? -19.315 6.391 9.274 1.00 90.12 96 ALA A CA 1
ATOM 744 C C . ALA A 1 96 ? -19.267 4.867 9.092 1.00 90.12 96 ALA A C 1
ATOM 746 O O . ALA A 1 96 ? -18.224 4.303 8.770 1.00 90.12 96 ALA A O 1
ATOM 747 N N . PHE A 1 97 ? -20.407 4.203 9.269 1.00 87.56 97 PHE A N 1
ATOM 748 C CA . PHE A 1 97 ? -20.556 2.795 8.912 1.00 87.56 97 PHE A CA 1
ATOM 749 C C . PHE A 1 97 ? -20.996 2.715 7.452 1.00 87.56 97 PHE A C 1
ATOM 751 O O . PHE A 1 97 ? -22.085 3.173 7.110 1.00 87.56 97 PHE A O 1
ATOM 758 N N . VAL A 1 98 ? -20.128 2.172 6.605 1.00 94.25 98 VAL A N 1
ATOM 759 C CA . VAL A 1 98 ? -20.344 1.996 5.165 1.00 94.25 98 VAL A CA 1
ATOM 760 C C . VAL A 1 98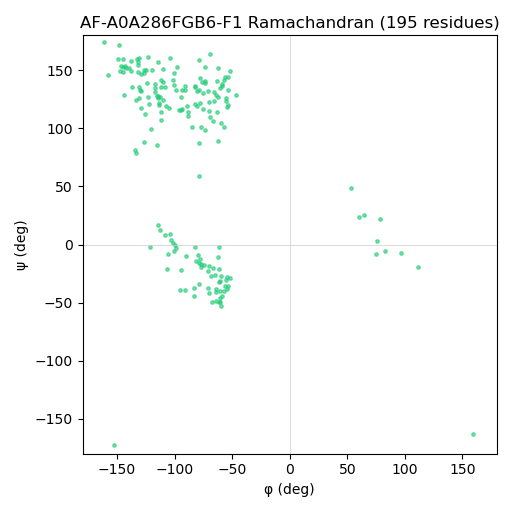 ? -19.977 0.568 4.779 1.00 94.25 98 VAL A C 1
ATOM 762 O O . VAL A 1 98 ? -19.147 -0.062 5.437 1.00 94.25 98 VAL A O 1
ATOM 765 N N . THR A 1 99 ? -20.567 0.053 3.706 1.00 95.88 99 THR A N 1
ATOM 766 C CA . THR A 1 99 ? -20.131 -1.232 3.141 1.00 95.88 99 THR A CA 1
ATOM 767 C C . THR A 1 99 ? -18.746 -1.104 2.494 1.00 95.88 99 THR A C 1
ATOM 769 O O . THR A 1 99 ? -18.270 -0.003 2.198 1.00 95.88 99 THR A O 1
ATOM 772 N N . ALA A 1 100 ? -18.092 -2.239 2.231 1.00 95.69 100 ALA A N 1
ATOM 773 C CA . ALA A 1 100 ? -16.803 -2.268 1.535 1.00 95.69 100 ALA A CA 1
ATOM 774 C C . ALA A 1 100 ? -16.862 -1.590 0.155 1.00 95.69 100 ALA A C 1
ATOM 776 O O . ALA A 1 100 ? -15.948 -0.859 -0.216 1.00 95.69 100 ALA A O 1
ATOM 777 N N . GLU A 1 101 ? -17.951 -1.807 -0.589 1.00 93.75 101 GLU A N 1
ATOM 778 C CA . GLU A 1 101 ? -18.157 -1.184 -1.897 1.00 93.75 101 GLU A CA 1
ATOM 779 C C . GLU A 1 101 ? -18.262 0.338 -1.773 1.00 93.75 101 GLU A C 1
ATOM 781 O O . GLU A 1 101 ? -17.552 1.063 -2.465 1.00 93.75 101 GLU A O 1
ATOM 786 N N . GLN A 1 102 ? -19.085 0.826 -0.847 1.00 94.12 102 GLN A N 1
ATOM 787 C CA . GLN A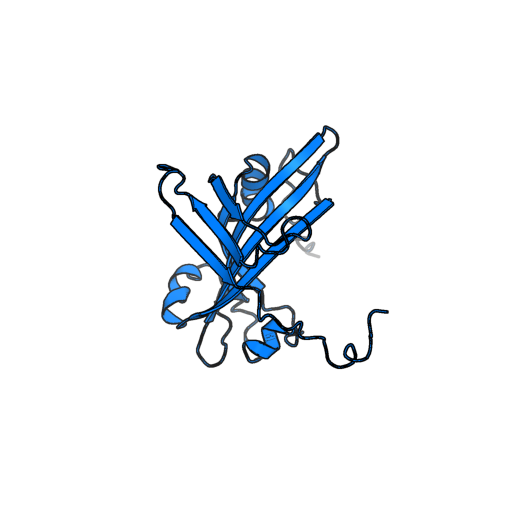 1 102 ? -19.258 2.259 -0.612 1.00 94.12 102 GLN A CA 1
ATOM 788 C C . GLN A 1 102 ? -17.946 2.934 -0.198 1.00 94.12 102 GLN A C 1
ATOM 790 O O . GLN A 1 102 ? -17.627 4.020 -0.681 1.00 94.12 102 GLN A O 1
ATOM 795 N N . TYR A 1 103 ? -17.140 2.280 0.646 1.00 94.81 103 TYR A N 1
ATOM 796 C CA . TYR A 1 103 ? -15.809 2.774 1.000 1.00 94.81 103 TYR A CA 1
ATOM 797 C C . TYR A 1 103 ? -14.893 2.901 -0.222 1.00 94.81 103 TYR A C 1
ATOM 799 O O . TYR A 1 103 ? -14.319 3.967 -0.440 1.00 94.81 103 TYR A O 1
ATOM 807 N N . LEU A 1 104 ? -14.808 1.859 -1.056 1.00 92.19 104 LEU A N 1
ATOM 808 C CA . LEU A 1 104 ? -13.980 1.864 -2.270 1.00 92.19 104 LEU A CA 1
ATOM 809 C C . LEU A 1 104 ? -14.465 2.880 -3.318 1.00 92.19 104 LEU A C 1
ATOM 811 O O . LEU A 1 104 ? -13.664 3.381 -4.104 1.00 92.19 104 LEU A O 1
ATOM 815 N N . ARG A 1 105 ? -15.757 3.225 -3.309 1.00 90.25 105 ARG A N 1
ATOM 816 C CA . ARG A 1 105 ? -16.343 4.301 -4.131 1.00 90.25 105 ARG A CA 1
ATOM 817 C C . ARG A 1 105 ? -16.155 5.697 -3.527 1.00 90.25 105 ARG A C 1
ATOM 819 O O . ARG A 1 105 ? -16.541 6.686 -4.148 1.00 90.25 105 ARG A O 1
ATOM 826 N N . GLY A 1 106 ? -15.551 5.795 -2.343 1.00 90.50 106 GLY A N 1
ATOM 827 C CA . GLY A 1 106 ? -15.288 7.057 -1.659 1.00 90.50 106 GLY A CA 1
ATOM 828 C C . GLY A 1 106 ? -16.508 7.656 -0.962 1.00 90.50 106 GLY A C 1
ATOM 829 O O . GLY A 1 106 ? -16.529 8.856 -0.719 1.00 90.50 106 GLY A O 1
ATOM 830 N N . GLU A 1 107 ? -17.534 6.877 -0.625 1.00 91.81 107 GLU A N 1
ATOM 831 C CA . GLU A 1 107 ? -18.723 7.383 0.083 1.00 91.81 107 GLU A CA 1
ATOM 832 C C . GLU A 1 107 ? -18.458 7.666 1.575 1.00 91.81 107 GLU A C 1
ATOM 834 O O . GLU A 1 107 ? -19.197 8.414 2.215 1.00 91.81 107 GLU A O 1
ATOM 839 N N . GLU A 1 108 ? -17.375 7.122 2.139 1.00 92.62 108 GLU A N 1
ATOM 840 C CA . GLU A 1 108 ? -16.912 7.443 3.493 1.00 92.62 108 GLU A CA 1
ATOM 841 C C . GLU A 1 108 ? -16.274 8.845 3.512 1.00 92.62 108 GLU A C 1
ATOM 843 O O . GLU A 1 108 ? -15.121 9.035 3.128 1.00 92.62 108 GLU A O 1
ATOM 848 N N . GLN A 1 109 ? -17.033 9.855 3.940 1.00 91.88 109 GLN A N 1
ATOM 849 C CA . GLN A 1 109 ? -16.615 11.263 3.883 1.00 91.88 109 GLN A CA 1
ATOM 850 C C . GLN A 1 109 ? -16.086 11.824 5.212 1.00 91.88 109 GLN A C 1
ATOM 852 O O . GLN A 1 109 ? -15.694 12.993 5.265 1.00 91.88 109 GLN A O 1
ATOM 857 N N . THR A 1 110 ? -16.044 11.035 6.293 1.00 92.56 110 THR A N 1
ATOM 858 C CA . THR A 1 110 ? -15.506 11.509 7.582 1.00 92.56 110 THR A CA 1
ATOM 859 C C . THR A 1 110 ? -13.992 11.685 7.532 1.00 92.56 110 THR A C 1
ATOM 861 O O . THR A 1 110 ? -13.447 12.475 8.307 1.00 92.56 110 THR A O 1
ATOM 864 N N . LYS A 1 111 ? -13.315 10.990 6.600 1.00 90.94 111 LYS A N 1
ATOM 865 C CA . LYS A 1 111 ? -11.850 10.983 6.434 1.00 90.94 111 LYS A CA 1
ATOM 866 C C . LYS A 1 111 ? -11.121 10.472 7.678 1.00 90.94 111 LYS A C 1
ATOM 868 O O . LYS A 1 111 ? -9.966 10.822 7.920 1.00 90.94 111 LYS A O 1
ATOM 873 N N . LEU A 1 112 ? -11.812 9.675 8.490 1.00 94.94 112 LEU A N 1
ATOM 874 C CA . LEU A 1 112 ? -11.261 9.054 9.693 1.00 94.94 112 LEU A CA 1
ATOM 875 C C . LEU A 1 112 ? -10.742 7.643 9.423 1.00 94.94 112 LEU A C 1
ATOM 877 O O . LEU A 1 112 ? -9.911 7.156 10.192 1.00 94.94 112 LEU A O 1
ATOM 881 N N . MET A 1 113 ? -11.230 6.993 8.363 1.00 96.31 113 MET A N 1
ATOM 882 C CA . MET A 1 113 ? -10.688 5.725 7.896 1.00 96.31 113 MET A CA 1
ATOM 883 C C . MET A 1 113 ? -9.452 5.958 7.025 1.00 96.31 113 MET A C 1
ATOM 885 O O . MET A 1 113 ? -9.444 6.824 6.152 1.00 96.31 113 MET A O 1
ATOM 889 N N . GLY A 1 114 ? -8.413 5.157 7.238 1.00 95.06 114 GLY A N 1
ATOM 890 C CA . GLY A 1 114 ? -7.188 5.209 6.450 1.00 95.06 114 GLY A CA 1
ATOM 891 C C . GLY A 1 114 ? -6.359 3.937 6.569 1.00 95.06 114 GLY A C 1
ATOM 892 O O . GLY A 1 114 ? -6.671 3.029 7.343 1.00 95.06 114 GLY A O 1
ATOM 893 N N . HIS A 1 115 ? -5.288 3.873 5.787 1.00 97.00 115 HIS A N 1
ATOM 894 C CA . HIS A 1 115 ? -4.404 2.716 5.741 1.00 97.00 115 HIS A CA 1
ATOM 895 C C . HIS A 1 115 ? -3.390 2.732 6.883 1.00 97.00 115 HIS A C 1
ATOM 897 O O . HIS A 1 115 ? -2.561 3.635 6.997 1.00 97.00 115 HIS A O 1
ATOM 903 N N . HIS A 1 116 ? -3.421 1.688 7.708 1.00 97.62 116 HIS A N 1
ATOM 904 C CA . HIS A 1 116 ? -2.287 1.327 8.544 1.00 97.62 116 HIS A CA 1
ATOM 905 C C . HIS A 1 116 ? -1.378 0.381 7.768 1.00 97.62 116 HIS A C 1
ATOM 907 O O . HIS A 1 116 ? -1.747 -0.767 7.509 1.00 97.62 116 HIS A O 1
ATOM 913 N N . ARG A 1 117 ? -0.193 0.878 7.411 1.00 97.44 117 ARG A N 1
ATOM 914 C CA . ARG A 1 117 ? 0.849 0.105 6.732 1.00 97.44 117 ARG A CA 1
ATOM 915 C C . ARG A 1 117 ? 1.438 -0.913 7.701 1.00 97.44 117 ARG A C 1
ATOM 917 O O . ARG A 1 117 ? 2.069 -0.528 8.682 1.00 97.44 117 ARG A O 1
ATOM 924 N N . VAL A 1 118 ? 1.237 -2.196 7.420 1.00 96.75 118 VAL A N 1
ATOM 925 C CA . VAL A 1 118 ? 1.791 -3.310 8.206 1.00 96.75 118 VAL A CA 1
ATOM 926 C C . VAL A 1 118 ? 3.225 -3.600 7.773 1.00 96.75 118 VAL A C 1
ATOM 928 O O . VAL A 1 118 ? 4.108 -3.755 8.613 1.00 96.75 118 VAL A O 1
ATOM 931 N N . TRP A 1 119 ? 3.460 -3.625 6.461 1.00 96.62 119 TRP A N 1
ATOM 932 C CA . TRP A 1 119 ? 4.783 -3.758 5.857 1.00 96.62 119 TRP A CA 1
ATOM 933 C C . TRP A 1 119 ? 4.863 -2.947 4.578 1.00 96.62 119 TRP A C 1
ATOM 935 O O . TRP A 1 119 ? 3.869 -2.825 3.857 1.00 96.62 119 TRP A O 1
ATOM 945 N N . VAL A 1 120 ? 6.063 -2.443 4.293 1.00 98.12 120 VAL A N 1
ATOM 946 C CA . VAL A 1 120 ? 6.322 -1.671 3.079 1.00 98.12 120 VAL A CA 1
ATOM 947 C C . VAL A 1 120 ? 7.624 -2.132 2.401 1.00 98.12 120 VAL A C 1
ATOM 949 O O . VAL A 1 120 ? 8.682 -1.533 2.612 1.00 98.12 120 VAL A O 1
ATOM 952 N N . PRO A 1 121 ? 7.607 -3.230 1.624 1.00 97.88 121 PRO A N 1
ATOM 953 C CA . PRO A 1 121 ? 8.754 -3.596 0.801 1.00 97.88 121 PRO A CA 1
ATOM 954 C C . PRO A 1 121 ? 9.064 -2.478 -0.206 1.00 97.88 121 PRO A C 1
ATOM 956 O O . PRO A 1 121 ? 8.151 -1.962 -0.848 1.00 97.88 121 PRO A O 1
ATOM 959 N N . CYS A 1 122 ? 10.335 -2.106 -0.363 1.00 98.00 122 CYS A N 1
ATOM 960 C CA . CYS A 1 122 ? 10.768 -1.007 -1.231 1.00 98.00 122 CYS A CA 1
ATOM 961 C C . CYS A 1 122 ? 12.155 -1.287 -1.835 1.00 98.00 122 CYS A C 1
ATOM 963 O O . CYS A 1 122 ? 12.986 -1.940 -1.201 1.00 98.00 122 CYS A O 1
ATOM 965 N N . ASP A 1 123 ? 12.430 -0.792 -3.044 1.00 97.31 123 ASP A N 1
ATOM 966 C CA . ASP A 1 123 ? 13.713 -0.991 -3.742 1.00 97.31 123 ASP A CA 1
ATOM 967 C C . ASP A 1 123 ? 14.699 0.188 -3.617 1.00 97.31 123 ASP A C 1
ATOM 969 O O . ASP A 1 123 ? 15.848 0.083 -4.050 1.00 97.31 123 ASP A O 1
ATOM 973 N N . SER A 1 124 ? 14.315 1.289 -2.967 1.00 95.31 124 SER A N 1
ATOM 974 C CA . SER A 1 124 ? 15.115 2.517 -2.855 1.00 95.31 124 SER A CA 1
ATOM 975 C C . SER A 1 124 ? 15.562 2.787 -1.418 1.00 95.31 124 SER A C 1
ATOM 977 O O . SER A 1 124 ? 14.741 2.998 -0.528 1.00 95.31 124 SER A O 1
ATOM 979 N N . ASP A 1 125 ? 16.877 2.853 -1.184 1.00 94.00 125 ASP A N 1
ATOM 980 C CA . ASP A 1 125 ? 17.429 3.092 0.161 1.00 94.00 125 ASP A CA 1
ATOM 981 C C . ASP A 1 125 ? 17.043 4.473 0.700 1.00 94.00 125 ASP A C 1
ATOM 983 O O . ASP A 1 125 ? 16.689 4.616 1.870 1.00 94.00 125 ASP A O 1
ATOM 987 N N . THR A 1 126 ? 17.028 5.488 -0.168 1.00 90.19 126 THR A N 1
ATOM 988 C CA . THR A 1 126 ? 16.586 6.839 0.195 1.00 90.19 126 THR A CA 1
ATOM 989 C C . THR A 1 126 ? 15.110 6.860 0.587 1.00 90.19 126 THR A C 1
ATOM 991 O O . THR A 1 126 ? 14.755 7.520 1.563 1.00 90.19 126 THR A O 1
ATOM 994 N N . ALA A 1 127 ? 14.251 6.128 -0.129 1.00 92.19 127 ALA A N 1
ATOM 995 C CA . ALA A 1 127 ? 12.822 6.071 0.178 1.00 92.19 127 ALA A CA 1
ATOM 996 C C . ALA A 1 127 ? 12.552 5.290 1.471 1.00 92.19 127 ALA A C 1
ATOM 998 O O . ALA A 1 127 ? 11.719 5.706 2.276 1.00 92.19 127 ALA A O 1
ATOM 999 N N . ILE A 1 128 ? 13.308 4.216 1.719 1.00 95.62 128 ILE A N 1
ATOM 1000 C CA . ILE A 1 128 ? 13.288 3.460 2.980 1.00 95.62 128 ILE A CA 1
ATOM 1001 C C . ILE A 1 128 ? 13.664 4.362 4.150 1.00 95.62 128 ILE A C 1
ATOM 1003 O O . ILE A 1 128 ? 12.909 4.471 5.118 1.00 95.62 128 ILE A O 1
ATOM 1007 N N . GLN A 1 129 ? 14.799 5.054 4.044 1.00 93.50 129 GLN A N 1
ATOM 1008 C CA . GLN A 1 129 ? 15.268 5.951 5.092 1.00 93.50 129 GLN A CA 1
ATOM 1009 C C . GLN A 1 129 ? 14.259 7.077 5.360 1.00 93.50 129 GLN A C 1
ATOM 1011 O O . GLN A 1 129 ? 13.936 7.336 6.520 1.00 93.50 129 GLN A O 1
ATOM 1016 N N . ALA A 1 130 ? 13.738 7.716 4.308 1.00 91.00 130 ALA A N 1
ATOM 1017 C CA . ALA A 1 130 ? 12.738 8.771 4.425 1.00 91.00 130 ALA A CA 1
ATOM 1018 C C . ALA A 1 130 ? 11.445 8.260 5.079 1.00 91.00 130 ALA A C 1
ATOM 1020 O O . ALA A 1 130 ? 10.974 8.861 6.041 1.00 91.00 130 ALA A O 1
ATOM 1021 N N . GLY A 1 131 ? 10.900 7.133 4.612 1.00 92.88 131 GLY A N 1
ATOM 1022 C CA . GLY A 1 131 ? 9.668 6.546 5.146 1.00 92.88 131 GLY A CA 1
ATOM 1023 C C . GLY A 1 131 ? 9.763 6.219 6.632 1.00 92.88 131 GLY A C 1
ATOM 1024 O O . GLY A 1 131 ? 8.868 6.569 7.402 1.00 92.88 131 GLY A O 1
ATOM 1025 N N . ILE A 1 132 ? 10.880 5.629 7.060 1.00 94.94 132 ILE A N 1
ATOM 1026 C CA . ILE A 1 132 ? 11.116 5.311 8.472 1.00 94.94 132 ILE A CA 1
ATOM 1027 C C . ILE A 1 132 ? 11.269 6.595 9.299 1.00 94.94 132 ILE A C 1
ATOM 1029 O O . ILE A 1 132 ? 10.621 6.740 10.333 1.00 94.94 132 ILE A O 1
ATOM 1033 N N . GLN A 1 133 ? 12.113 7.537 8.864 1.00 92.44 133 GLN A N 1
ATOM 1034 C CA . GLN A 1 133 ? 12.485 8.695 9.688 1.00 92.44 133 GLN A CA 1
ATOM 1035 C C . GLN A 1 133 ? 11.427 9.807 9.711 1.00 92.44 133 GLN A C 1
ATOM 1037 O O . GLN A 1 133 ? 11.287 10.479 10.732 1.00 92.44 133 GLN A O 1
ATOM 1042 N N . LEU A 1 134 ? 10.697 10.019 8.612 1.00 89.44 134 LEU A N 1
ATOM 1043 C CA . LEU A 1 134 ? 9.671 11.064 8.502 1.00 89.44 134 LEU A CA 1
ATOM 1044 C C . LEU A 1 134 ? 8.286 10.572 8.914 1.00 89.44 134 LEU A C 1
ATOM 1046 O O . LEU A 1 134 ? 7.532 11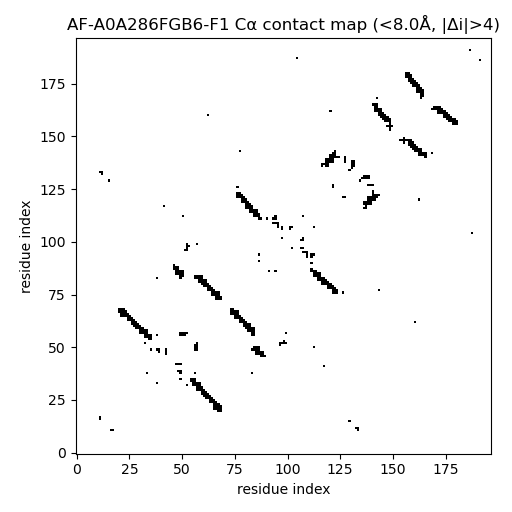.320 9.534 1.00 89.44 134 LEU A O 1
ATOM 1050 N N . PHE A 1 135 ? 7.944 9.337 8.542 1.00 90.62 135 PHE A N 1
ATOM 1051 C CA . PHE A 1 135 ? 6.567 8.843 8.587 1.00 90.62 135 PHE A CA 1
ATOM 1052 C C . PHE A 1 135 ? 6.392 7.600 9.470 1.00 90.62 135 PHE A C 1
ATOM 1054 O O . PHE A 1 135 ? 5.266 7.141 9.651 1.00 90.62 135 PHE A O 1
ATOM 1061 N N . GLY A 1 136 ? 7.475 7.072 10.054 1.00 92.06 136 GLY A N 1
ATOM 1062 C CA . GLY A 1 136 ? 7.429 5.886 10.910 1.00 92.06 136 GLY A CA 1
ATOM 1063 C C . GLY A 1 136 ? 7.000 4.620 10.167 1.00 92.06 136 GLY A C 1
ATOM 1064 O O . GLY A 1 136 ? 6.428 3.718 10.776 1.00 92.06 136 GLY A O 1
ATOM 1065 N N . GLU A 1 137 ? 7.218 4.560 8.854 1.00 94.88 137 GLU A N 1
ATOM 1066 C CA . GLU A 1 137 ? 6.764 3.437 8.040 1.00 94.88 137 GLU A CA 1
ATOM 1067 C C . GLU A 1 137 ? 7.618 2.183 8.272 1.00 94.88 137 GLU A C 1
ATOM 1069 O O . GLU A 1 137 ? 8.845 2.283 8.344 1.00 94.88 137 GLU A O 1
ATOM 1074 N N . PRO A 1 138 ? 7.010 0.983 8.313 1.00 96.50 138 PRO A N 1
ATOM 1075 C CA . PRO A 1 138 ? 7.727 -0.284 8.436 1.00 96.50 138 PRO A CA 1
ATOM 1076 C C . PR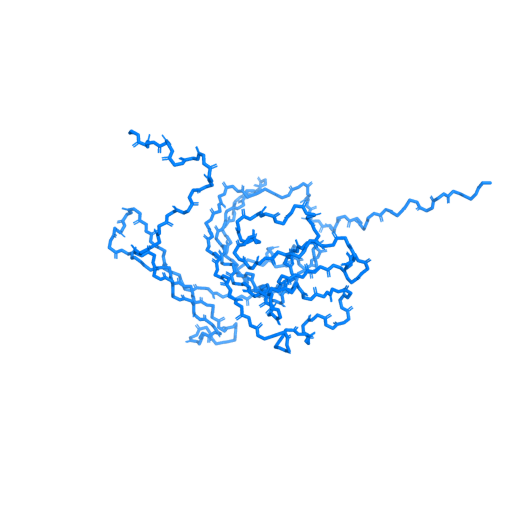O A 1 138 ? 8.327 -0.710 7.083 1.00 96.50 138 PRO A C 1
ATOM 1078 O O . PRO A 1 138 ? 7.991 -1.768 6.537 1.00 96.50 138 PRO A O 1
ATOM 1081 N N . LYS A 1 139 ? 9.187 0.145 6.511 1.00 97.81 139 LYS A N 1
ATOM 1082 C CA . LYS A 1 139 ? 9.852 -0.097 5.228 1.00 97.81 139 LYS A CA 1
ATOM 1083 C C . LYS A 1 139 ? 11.020 -1.076 5.367 1.00 97.81 139 LYS A C 1
ATOM 1085 O O . LYS A 1 139 ? 11.773 -1.019 6.337 1.00 97.81 139 LYS A O 1
ATOM 1090 N N . PHE A 1 140 ? 11.213 -1.932 4.365 1.00 97.25 140 PHE A N 1
ATOM 1091 C CA . PHE A 1 140 ? 12.407 -2.774 4.246 1.00 97.25 140 PHE A CA 1
ATOM 1092 C C . PHE A 1 140 ? 12.844 -2.936 2.788 1.00 97.25 140 PHE A C 1
ATOM 1094 O O . PHE A 1 140 ? 12.032 -2.842 1.867 1.00 97.25 140 PHE A O 1
ATOM 1101 N N . LYS A 1 141 ? 14.143 -3.180 2.588 1.00 97.94 141 LYS A N 1
ATOM 1102 C CA . LYS A 1 141 ? 14.745 -3.312 1.260 1.00 97.94 141 LYS A CA 1
ATOM 1103 C C . LYS A 1 141 ? 14.399 -4.655 0.632 1.00 97.94 141 LYS A C 1
ATOM 1105 O O . LYS A 1 141 ? 14.622 -5.685 1.259 1.00 97.94 141 LYS A O 1
ATOM 1110 N N . THR A 1 142 ? 13.926 -4.648 -0.608 1.00 97.88 142 THR A N 1
ATOM 1111 C CA . THR A 1 142 ? 13.814 -5.847 -1.449 1.00 97.88 142 THR A CA 1
ATOM 1112 C C . THR A 1 142 ? 13.908 -5.486 -2.938 1.00 97.88 142 THR A C 1
ATOM 1114 O O . THR A 1 142 ? 14.226 -4.352 -3.293 1.00 97.88 142 THR A O 1
ATOM 1117 N N . THR A 1 143 ? 13.669 -6.459 -3.814 1.00 97.06 143 THR A N 1
ATOM 1118 C CA . THR A 1 143 ? 13.548 -6.296 -5.263 1.00 97.06 143 THR A CA 1
ATOM 1119 C C . THR A 1 143 ? 12.201 -6.822 -5.750 1.00 97.06 143 THR A C 1
ATOM 1121 O O . THR A 1 143 ? 11.539 -7.612 -5.068 1.00 97.06 143 THR A O 1
ATOM 1124 N N . PHE A 1 144 ? 11.809 -6.391 -6.949 1.00 97.19 144 PHE A N 1
ATOM 1125 C CA . PHE A 1 144 ? 10.547 -6.776 -7.566 1.00 97.19 144 PHE A CA 1
ATOM 1126 C C . PHE A 1 144 ? 10.764 -7.333 -8.968 1.00 97.19 144 PHE A C 1
ATOM 1128 O O . PHE A 1 144 ? 11.646 -6.879 -9.698 1.00 97.19 144 PHE A O 1
ATOM 1135 N N . ALA A 1 145 ? 9.917 -8.282 -9.355 1.00 95.94 145 ALA A N 1
ATOM 1136 C CA . ALA A 1 145 ? 9.704 -8.645 -10.750 1.00 95.94 145 ALA A CA 1
ATOM 1137 C C . ALA A 1 145 ? 8.274 -8.263 -11.131 1.00 95.94 145 ALA A C 1
ATOM 1139 O O . ALA A 1 145 ? 7.320 -8.720 -10.492 1.00 95.94 145 ALA A O 1
ATOM 1140 N N . THR A 1 146 ? 8.122 -7.414 -12.148 1.00 94.38 146 THR A N 1
ATOM 1141 C CA . THR A 1 146 ? 6.822 -6.866 -12.536 1.00 94.38 146 THR A CA 1
ATOM 1142 C C . THR A 1 146 ? 6.539 -7.032 -14.022 1.00 94.38 146 THR A C 1
ATOM 1144 O O . THR A 1 146 ? 7.434 -7.011 -14.864 1.00 94.38 146 THR A O 1
ATOM 1147 N N . SER A 1 147 ? 5.262 -7.221 -14.338 1.00 92.06 147 SER A N 1
ATOM 1148 C CA . SER A 1 147 ? 4.719 -7.166 -15.691 1.00 92.06 147 SER A CA 1
ATOM 1149 C C . SER A 1 147 ? 3.459 -6.323 -15.639 1.00 92.06 147 SER A C 1
ATOM 1151 O O . SER A 1 147 ? 2.550 -6.620 -14.866 1.00 92.06 147 SER A O 1
ATOM 1153 N N . ILE A 1 148 ? 3.413 -5.275 -16.454 1.00 88.12 148 ILE A N 1
ATOM 1154 C CA . ILE A 1 148 ? 2.328 -4.297 -16.473 1.00 88.12 148 ILE A CA 1
ATOM 1155 C C . ILE A 1 148 ? 1.762 -4.260 -17.903 1.00 88.12 148 ILE A C 1
ATOM 1157 O O . ILE A 1 148 ? 2.534 -4.077 -18.848 1.00 88.12 148 ILE A O 1
ATOM 1161 N N . PRO A 1 149 ? 0.440 -4.426 -18.092 1.00 85.62 149 PRO A N 1
ATOM 1162 C CA . PRO A 1 149 ? -0.268 -4.097 -19.321 1.00 85.62 149 PRO A CA 1
ATOM 1163 C C . PRO A 1 149 ? 0.139 -2.724 -19.831 1.00 85.62 149 PRO A C 1
ATOM 1165 O O . PRO A 1 149 ? 0.105 -1.733 -19.101 1.00 85.62 149 PRO A O 1
ATOM 1168 N N . SER A 1 150 ? 0.515 -2.656 -21.100 1.00 82.56 150 SER A N 1
ATOM 1169 C CA . SER A 1 150 ? 0.915 -1.405 -21.729 1.00 82.56 150 SER A CA 1
ATOM 1170 C C . SER A 1 150 ? 0.357 -1.332 -23.137 1.00 82.56 150 SER A C 1
ATOM 1172 O O . SER A 1 150 ? 0.212 -2.349 -23.809 1.00 82.56 150 SER A O 1
ATOM 1174 N N . LEU A 1 151 ? 0.118 -0.114 -23.622 1.00 79.75 151 LEU A N 1
ATOM 1175 C CA . LEU A 1 151 ? -0.296 0.104 -25.011 1.00 79.75 151 LEU A CA 1
ATOM 1176 C C . LEU A 1 151 ? 0.757 -0.383 -26.021 1.00 79.75 151 LEU A C 1
ATOM 1178 O O . LEU A 1 151 ? 0.425 -0.665 -27.166 1.00 79.75 151 LEU A O 1
ATOM 1182 N N . ASN A 1 152 ? 2.013 -0.519 -25.585 1.00 84.38 152 ASN A N 1
ATOM 1183 C CA . ASN A 1 152 ? 3.107 -1.036 -26.404 1.00 84.38 152 ASN A CA 1
ATOM 1184 C C . ASN A 1 152 ? 3.074 -2.565 -26.547 1.00 84.38 152 ASN A C 1
ATOM 1186 O O . ASN A 1 152 ? 3.691 -3.099 -27.465 1.00 84.38 152 ASN A O 1
ATOM 1190 N N . VAL A 1 153 ? 2.373 -3.270 -25.652 1.00 85.25 153 VAL A N 1
ATOM 1191 C CA . VAL A 1 153 ? 2.185 -4.726 -25.695 1.00 85.25 153 VAL A CA 1
ATOM 1192 C C . VAL A 1 153 ? 0.699 -5.023 -25.457 1.00 85.25 153 VAL A C 1
ATOM 1194 O O . VAL A 1 153 ? 0.321 -5.381 -24.342 1.00 85.25 153 VAL A O 1
ATOM 1197 N N . PRO A 1 154 ? -0.160 -4.856 -26.481 1.00 80.94 154 PRO A N 1
ATOM 1198 C CA . PRO A 1 154 ? -1.617 -4.926 -26.321 1.00 80.94 154 PRO A CA 1
ATOM 1199 C C . PRO A 1 154 ? -2.136 -6.265 -25.779 1.00 80.94 154 PRO A C 1
ATOM 1201 O O . PRO A 1 154 ? -3.170 -6.303 -25.119 1.00 80.94 154 PRO A O 1
ATOM 1204 N N . ASP A 1 155 ? -1.398 -7.351 -26.021 1.00 86.12 155 ASP A N 1
ATOM 1205 C CA . ASP A 1 155 ? -1.748 -8.697 -25.554 1.00 86.12 155 ASP A CA 1
ATOM 1206 C C . ASP A 1 155 ? -1.395 -8.936 -24.074 1.00 86.12 155 ASP A C 1
ATOM 1208 O O . ASP A 1 155 ? -1.768 -9.961 -23.500 1.00 86.12 155 ASP A O 1
ATOM 1212 N N . ALA A 1 156 ? -0.672 -8.016 -23.424 1.00 86.44 156 ALA A N 1
ATOM 1213 C CA . ALA A 1 156 ? -0.378 -8.108 -22.000 1.00 86.44 156 ALA A CA 1
ATOM 1214 C C . ALA A 1 156 ? -1.612 -7.688 -21.195 1.00 86.44 156 ALA A C 1
ATOM 1216 O O . ALA A 1 156 ? -1.884 -6.503 -21.022 1.00 86.44 156 ALA A O 1
ATOM 1217 N N . THR A 1 157 ? -2.354 -8.665 -20.676 1.00 87.81 157 THR A N 1
ATOM 1218 C CA . THR A 1 157 ? -3.637 -8.411 -20.005 1.00 87.81 157 THR A CA 1
ATOM 1219 C C . THR A 1 157 ? -3.638 -8.685 -18.503 1.00 87.81 157 THR A C 1
ATOM 1221 O O . THR A 1 157 ? -4.699 -8.759 -17.884 1.00 87.81 157 THR A O 1
ATOM 1224 N N . THR A 1 158 ? -2.466 -8.870 -17.902 1.00 91.50 158 THR A N 1
ATOM 1225 C CA . THR A 1 158 ? -2.318 -9.153 -16.470 1.00 91.50 158 THR A CA 1
ATOM 1226 C C . THR A 1 158 ? -1.297 -8.217 -15.842 1.00 91.50 158 THR A C 1
ATOM 1228 O O . THR A 1 158 ? -0.189 -8.091 -16.366 1.00 91.50 158 THR A O 1
ATOM 1231 N N . TRP A 1 159 ? -1.636 -7.621 -14.698 1.00 91.88 159 TRP A N 1
ATOM 1232 C CA . TRP A 1 159 ? -0.637 -7.071 -13.781 1.00 91.88 159 TRP A CA 1
ATOM 1233 C C . TRP A 1 159 ? -0.056 -8.207 -12.956 1.00 91.88 159 TRP A C 1
ATOM 1235 O O . TRP A 1 159 ? -0.777 -8.846 -12.190 1.00 91.88 159 TRP A O 1
ATOM 1245 N N . THR A 1 160 ? 1.245 -8.422 -13.076 1.00 95.00 160 THR A N 1
ATOM 1246 C CA . THR A 1 160 ? 1.981 -9.340 -12.213 1.00 95.00 160 THR A CA 1
ATOM 1247 C C . THR A 1 160 ? 2.971 -8.540 -11.393 1.00 95.00 160 THR A C 1
ATOM 1249 O O . THR A 1 160 ? 3.783 -7.810 -11.955 1.00 95.00 160 THR A O 1
ATOM 1252 N N . VAL A 1 161 ? 2.928 -8.696 -10.074 1.00 96.44 161 VAL A N 1
ATOM 1253 C CA . VAL A 1 161 ? 3.903 -8.104 -9.156 1.00 96.44 161 VAL A CA 1
ATOM 1254 C C . VAL A 1 161 ? 4.408 -9.197 -8.236 1.00 96.44 161 VAL A C 1
ATOM 1256 O O . VAL A 1 161 ? 3.634 -9.772 -7.475 1.00 96.44 161 VAL A O 1
ATOM 1259 N N . THR A 1 162 ? 5.704 -9.480 -8.294 1.00 97.38 162 THR A N 1
ATOM 1260 C CA . THR A 1 162 ? 6.382 -10.393 -7.371 1.00 97.38 162 THR A CA 1
ATOM 1261 C C . THR A 1 162 ? 7.307 -9.599 -6.466 1.00 97.38 162 THR A C 1
ATOM 1263 O O . THR A 1 162 ? 8.172 -8.874 -6.950 1.00 97.38 162 THR A O 1
ATOM 1266 N N . CYS A 1 163 ? 7.115 -9.744 -5.158 1.00 97.62 163 CYS A N 1
ATOM 1267 C CA . CYS A 1 163 ? 8.012 -9.254 -4.122 1.00 97.62 163 CYS A CA 1
ATOM 1268 C C . CYS A 1 163 ? 8.979 -10.376 -3.754 1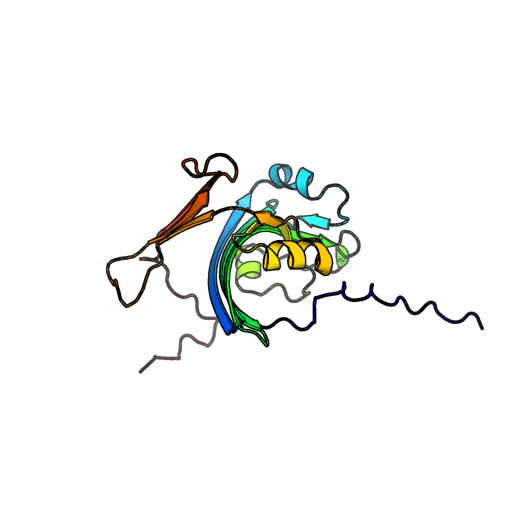.00 97.62 163 CYS A C 1
ATOM 1270 O O . CYS A 1 163 ? 8.553 -11.414 -3.236 1.00 97.62 163 CYS A O 1
ATOM 1272 N N . ASN A 1 164 ? 10.268 -10.165 -3.994 1.00 98.12 164 ASN A N 1
ATOM 1273 C CA . ASN A 1 164 ? 11.283 -11.170 -3.706 1.00 98.12 164 ASN A CA 1
ATOM 1274 C C . ASN A 1 164 ? 11.623 -11.200 -2.210 1.00 98.12 164 ASN A C 1
ATOM 1276 O O . ASN A 1 164 ? 11.379 -10.238 -1.472 1.00 98.12 164 ASN A O 1
ATOM 1280 N N . ASP A 1 165 ? 12.179 -12.316 -1.756 1.00 97.00 165 ASP A N 1
ATOM 1281 C CA . ASP A 1 165 ? 12.784 -12.423 -0.436 1.00 97.00 165 ASP A CA 1
ATOM 1282 C C . ASP A 1 165 ? 14.101 -11.620 -0.406 1.00 97.00 165 ASP A C 1
ATOM 1284 O O . ASP A 1 165 ? 14.906 -11.718 -1.337 1.00 97.00 165 ASP A O 1
ATOM 1288 N N . PRO A 1 166 ? 14.330 -10.782 0.622 1.00 95.12 166 PRO A N 1
ATOM 1289 C CA . PRO A 1 166 ? 15.512 -9.927 0.686 1.00 95.12 166 PRO A CA 1
ATOM 1290 C C . PRO A 1 166 ? 16.816 -10.699 0.936 1.00 95.12 166 PRO A C 1
ATOM 1292 O O . PRO A 1 166 ? 17.893 -10.155 0.693 1.00 95.12 166 PRO A O 1
ATOM 1295 N N . VAL A 1 167 ? 16.739 -11.935 1.437 1.00 95.81 167 VAL A N 1
ATOM 1296 C CA . VAL A 1 167 ? 17.889 -12.813 1.702 1.00 95.81 167 VAL A CA 1
ATOM 1297 C C . VAL A 1 167 ? 18.136 -13.753 0.525 1.00 95.81 167 VAL A C 1
ATOM 1299 O O . VAL A 1 167 ? 19.288 -13.991 0.166 1.00 95.81 167 VAL A O 1
ATOM 1302 N N . ASP A 1 168 ? 17.072 -14.274 -0.085 1.00 95.25 168 ASP A N 1
ATOM 1303 C CA . ASP A 1 168 ? 17.142 -15.167 -1.244 1.00 95.25 168 ASP A CA 1
ATOM 1304 C C . ASP A 1 168 ? 16.270 -14.642 -2.399 1.00 95.25 168 ASP A C 1
ATOM 1306 O O . ASP A 1 168 ? 15.114 -15.050 -2.528 1.00 95.25 168 ASP A O 1
ATOM 1310 N N . PRO A 1 169 ? 16.804 -13.772 -3.281 1.00 88.56 169 PRO A N 1
ATOM 1311 C CA . PRO A 1 169 ? 16.018 -13.138 -4.341 1.00 88.56 169 PRO A CA 1
ATOM 1312 C C . PRO A 1 169 ? 15.410 -14.100 -5.370 1.00 88.56 169 PRO A C 1
ATOM 1314 O O . PRO A 1 169 ? 14.586 -13.679 -6.178 1.00 88.56 169 PRO A O 1
ATOM 1317 N N . ALA A 1 170 ? 15.807 -15.378 -5.369 1.00 91.25 170 ALA A N 1
ATOM 1318 C CA . ALA A 1 170 ? 15.182 -16.411 -6.191 1.00 91.25 170 ALA A CA 1
ATOM 1319 C C . ALA A 1 170 ? 13.847 -16.915 -5.606 1.00 91.25 170 ALA A C 1
ATOM 1321 O O . ALA A 1 170 ? 13.103 -17.620 -6.291 1.00 91.25 170 ALA A O 1
ATOM 1322 N N . LYS A 1 171 ? 13.532 -16.573 -4.351 1.00 96.31 171 LYS A N 1
ATOM 1323 C CA . LYS A 1 171 ? 12.258 -16.873 -3.694 1.00 96.31 171 LYS A CA 1
ATOM 1324 C C . LYS A 1 171 ? 11.357 -15.647 -3.677 1.00 96.31 171 LYS A C 1
ATOM 1326 O O . LYS A 1 171 ? 11.799 -14.531 -3.428 1.00 96.31 171 LYS A O 1
ATOM 1331 N N . ALA A 1 172 ? 10.065 -15.882 -3.873 1.00 96.94 172 ALA A N 1
ATOM 1332 C CA . ALA A 1 172 ? 9.040 -14.868 -3.685 1.00 96.94 172 ALA A CA 1
ATOM 1333 C C . ALA A 1 172 ? 8.518 -14.904 -2.243 1.00 96.94 172 ALA A C 1
ATOM 1335 O O . ALA A 1 172 ? 8.148 -15.967 -1.744 1.00 96.94 172 ALA A O 1
ATOM 1336 N N . ILE A 1 173 ? 8.419 -13.736 -1.603 1.00 95.56 173 ILE A N 1
ATOM 1337 C CA . ILE A 1 173 ? 7.574 -13.555 -0.411 1.00 95.56 173 ILE A CA 1
ATOM 1338 C C . ILE A 1 173 ? 6.106 -13.613 -0.833 1.00 95.56 173 ILE A C 1
ATOM 1340 O O . ILE A 1 173 ? 5.267 -14.192 -0.146 1.00 95.56 173 ILE A O 1
ATOM 1344 N N . PHE A 1 174 ? 5.796 -12.979 -1.964 1.00 94.00 174 PHE A N 1
ATOM 1345 C CA . PHE A 1 174 ? 4.439 -12.824 -2.460 1.00 94.00 174 PHE A CA 1
ATOM 1346 C C . PHE A 1 174 ? 4.436 -12.555 -3.966 1.00 94.00 174 PHE A C 1
ATOM 1348 O O . PHE A 1 174 ? 5.298 -11.836 -4.473 1.00 94.00 174 PHE A O 1
ATOM 1355 N N . THR A 1 175 ? 3.414 -13.068 -4.651 1.00 96.12 175 THR A N 1
ATOM 1356 C CA . THR A 1 175 ? 3.102 -12.737 -6.043 1.00 96.12 175 THR A CA 1
ATOM 1357 C C . THR A 1 175 ? 1.621 -12.391 -6.163 1.00 96.12 175 THR A C 1
ATOM 1359 O O . THR A 1 175 ? 0.761 -13.191 -5.795 1.00 96.12 175 THR A O 1
ATOM 1362 N N . CYS A 1 176 ? 1.326 -11.220 -6.726 1.00 94.75 176 CYS A N 1
ATOM 1363 C CA . CYS A 1 176 ? -0.001 -10.843 -7.196 1.00 94.75 176 CYS A CA 1
ATOM 1364 C C . CYS A 1 176 ? -0.076 -11.053 -8.704 1.00 94.75 176 CYS A C 1
ATOM 1366 O O . CYS A 1 176 ? 0.804 -10.583 -9.423 1.00 94.75 176 CYS A O 1
ATOM 1368 N N . VAL A 1 177 ? -1.148 -11.688 -9.178 1.00 94.81 177 VAL A N 1
ATOM 1369 C CA . VAL A 1 177 ? -1.527 -11.707 -10.595 1.00 94.81 177 VAL A CA 1
ATOM 1370 C C . VAL A 1 177 ? -2.965 -11.212 -10.691 1.00 94.81 177 VAL A C 1
ATOM 1372 O O . VAL A 1 177 ? -3.881 -11.881 -10.218 1.00 94.81 177 VAL A O 1
ATOM 1375 N N . ALA A 1 178 ? -3.160 -10.036 -11.279 1.00 91.50 178 ALA A N 1
ATOM 1376 C CA . ALA A 1 178 ? -4.466 -9.431 -11.501 1.00 91.50 178 ALA A CA 1
ATOM 1377 C C . ALA A 1 178 ? -4.768 -9.396 -13.004 1.00 91.50 178 ALA A C 1
ATOM 1379 O O . ALA A 1 178 ? -4.092 -8.707 -13.768 1.00 91.50 178 ALA A O 1
ATOM 1380 N N . ASP A 1 179 ? -5.777 -10.154 -13.430 1.00 90.31 179 ASP A N 1
ATOM 1381 C CA . ASP A 1 179 ? -6.285 -10.129 -14.802 1.00 90.31 179 ASP A CA 1
ATOM 1382 C C . ASP A 1 179 ? -7.180 -8.906 -15.006 1.00 90.31 179 ASP A C 1
ATOM 1384 O O . ASP A 1 179 ? -8.176 -8.732 -14.302 1.00 90.31 179 ASP A O 1
ATOM 1388 N N . VAL A 1 180 ? -6.822 -8.060 -15.971 1.00 84.81 180 VAL A N 1
ATOM 1389 C CA . VAL A 1 180 ? -7.515 -6.792 -16.215 1.00 84.81 180 VAL A CA 1
ATOM 1390 C C . VAL A 1 180 ? -8.484 -6.840 -17.402 1.00 84.81 180 VAL A C 1
ATOM 1392 O O . VAL A 1 180 ? -9.132 -5.837 -17.688 1.00 84.81 180 VAL A O 1
ATOM 1395 N N . ARG A 1 181 ? -8.651 -7.987 -18.084 1.00 83.94 181 ARG A N 1
ATOM 1396 C CA . ARG A 1 181 ? -9.457 -8.097 -19.327 1.00 83.94 181 ARG A CA 1
ATOM 1397 C C . ARG A 1 181 ? -10.929 -7.749 -19.162 1.00 83.94 181 ARG A C 1
ATOM 1399 O O . ARG A 1 181 ? -11.561 -7.293 -20.108 1.00 83.94 181 ARG A O 1
ATOM 1406 N N . GLN A 1 182 ? -11.487 -8.033 -17.991 1.00 80.44 182 GLN A N 1
ATOM 1407 C CA . GLN A 1 182 ? -12.914 -7.858 -17.710 1.00 80.44 182 GLN A CA 1
ATOM 1408 C C . GLN A 1 182 ? -13.187 -6.688 -16.762 1.00 80.44 182 GLN A C 1
ATOM 1410 O O . GLN A 1 182 ? -14.324 -6.514 -16.323 1.00 80.44 182 GLN A O 1
ATOM 1415 N N . LEU A 1 183 ? -12.170 -5.877 -16.451 1.00 75.19 183 LEU A N 1
ATOM 1416 C CA . LEU A 1 183 ? -12.374 -4.684 -15.643 1.00 75.19 183 LEU A CA 1
ATOM 1417 C C . LEU A 1 183 ? -13.166 -3.663 -16.458 1.00 75.19 183 LEU A C 1
ATOM 1419 O O . LEU A 1 183 ? -12.677 -3.091 -17.427 1.00 75.19 183 LEU A O 1
ATOM 1423 N N . GLN A 1 184 ? -14.414 -3.455 -16.054 1.00 74.88 184 GLN A N 1
ATOM 1424 C CA . GLN A 1 184 ? -15.253 -2.380 -16.562 1.00 74.88 184 GLN A CA 1
ATOM 1425 C C . GLN A 1 184 ? -15.025 -1.150 -15.680 1.00 74.88 184 GLN A C 1
ATOM 1427 O O . GLN A 1 184 ? -15.293 -1.237 -14.476 1.00 74.88 184 GLN A O 1
ATOM 1432 N N . PRO A 1 185 ? -14.548 -0.016 -16.229 1.00 72.62 185 PRO A N 1
ATOM 1433 C CA . PRO A 1 185 ? -14.442 1.220 -15.470 1.00 72.62 185 PRO A CA 1
ATOM 1434 C C . PRO A 1 185 ? -15.794 1.571 -14.847 1.00 72.62 185 PRO A C 1
ATOM 1436 O O . PRO A 1 185 ? -16.784 1.784 -15.547 1.00 72.62 185 PRO A O 1
ATOM 1439 N N . GLN A 1 186 ? -15.841 1.622 -13.519 1.00 70.38 186 GLN A N 1
ATOM 1440 C CA . GLN A 1 186 ? -17.005 2.115 -12.798 1.00 70.38 186 GLN A CA 1
ATOM 1441 C C . GLN A 1 186 ? -16.886 3.633 -12.720 1.00 70.38 186 GLN A C 1
ATOM 1443 O O . GLN A 1 186 ? -16.105 4.174 -11.941 1.00 70.38 186 GLN A O 1
ATOM 1448 N N . LEU A 1 187 ? -17.628 4.324 -13.581 1.00 65.62 187 LEU A N 1
ATOM 1449 C CA . LEU A 1 187 ? -17.716 5.779 -13.548 1.00 65.62 187 LEU A CA 1
ATOM 1450 C C . LEU A 1 187 ? -18.622 6.196 -12.385 1.00 65.62 187 LEU A C 1
ATOM 1452 O O . LEU A 1 187 ? -19.651 5.564 -12.148 1.00 65.62 187 LEU A O 1
ATOM 1456 N N . ALA A 1 188 ? -18.259 7.264 -11.673 1.00 58.78 188 ALA A N 1
ATOM 1457 C CA . ALA A 1 188 ? -19.163 7.871 -10.701 1.00 58.78 188 ALA A CA 1
ATOM 1458 C C . ALA A 1 188 ? -20.475 8.277 -11.398 1.00 58.78 188 ALA A C 1
ATOM 1460 O O . ALA A 1 188 ? -20.456 8.740 -12.548 1.00 58.78 188 ALA A O 1
ATOM 1461 N N . ASP A 1 189 ? -21.606 8.100 -10.715 1.00 56.31 189 ASP A N 1
ATOM 1462 C CA . ASP A 1 189 ? -22.921 8.430 -11.262 1.00 56.31 189 ASP A CA 1
ATOM 1463 C C . ASP A 1 189 ? -22.939 9.883 -11.767 1.00 56.31 189 ASP A C 1
ATOM 1465 O O . ASP A 1 189 ? -22.655 10.828 -11.034 1.00 56.31 189 ASP A O 1
ATOM 1469 N N . GLY A 1 190 ? -23.218 10.054 -13.065 1.00 54.22 190 GLY A N 1
ATOM 1470 C CA . GLY A 1 190 ? -23.169 11.345 -13.767 1.00 54.22 190 GLY A CA 1
ATOM 1471 C C . GLY A 1 190 ? -22.051 11.482 -14.811 1.00 54.22 190 GLY A C 1
ATOM 1472 O O . GLY A 1 190 ? -22.194 12.291 -15.728 1.00 54.22 190 GLY A O 1
ATOM 1473 N N . LEU A 1 191 ? -20.996 10.659 -14.753 1.00 52.06 191 LEU A N 1
ATOM 1474 C CA . LEU A 1 191 ? -19.918 10.630 -15.760 1.00 52.06 191 LEU A CA 1
ATOM 1475 C C . LEU A 1 191 ? -20.177 9.647 -16.913 1.00 52.06 191 LEU A C 1
ATOM 1477 O O . LEU A 1 191 ? -19.507 9.719 -17.939 1.00 52.06 191 LEU A O 1
ATOM 1481 N N . SER A 1 192 ? -21.204 8.796 -16.810 1.00 48.59 192 SER A N 1
ATOM 1482 C CA . SER A 1 192 ? -21.631 7.850 -17.860 1.00 48.59 192 SER A CA 1
ATOM 1483 C C . SER A 1 192 ? -22.077 8.504 -19.181 1.00 48.59 192 SER A C 1
ATOM 1485 O O . SER A 1 192 ? -22.398 7.805 -20.140 1.00 48.59 192 SER A O 1
ATOM 1487 N N . LYS A 1 193 ? -22.092 9.843 -19.252 1.00 47.12 193 LYS A N 1
ATOM 1488 C CA . LYS A 1 193 ? -22.411 10.628 -20.455 1.00 47.12 193 LYS A CA 1
ATOM 1489 C C . LYS A 1 193 ? -21.193 11.184 -21.195 1.00 47.12 193 LYS A C 1
ATOM 1491 O O . LYS A 1 193 ? -21.374 11.746 -22.274 1.00 47.12 193 LYS A O 1
ATOM 1496 N N . LEU A 1 194 ? -19.978 11.033 -20.670 1.00 46.28 194 LEU A N 1
ATOM 1497 C CA . LEU A 1 194 ? -18.765 11.376 -21.411 1.00 46.28 194 LEU A CA 1
ATOM 1498 C C . LEU A 1 194 ? -18.453 10.245 -22.392 1.00 46.28 194 LEU A C 1
ATOM 1500 O O . LEU A 1 194 ? -17.713 9.313 -22.089 1.00 46.28 194 LEU A O 1
ATOM 1504 N N . LYS A 1 195 ? -19.049 10.325 -23.585 1.00 41.03 195 LYS A N 1
ATOM 1505 C CA . LYS A 1 195 ? -18.466 9.668 -24.753 1.00 41.03 195 LYS A CA 1
ATOM 1506 C C . LYS A 1 195 ? -17.115 10.336 -24.986 1.00 41.03 195 LYS A C 1
ATOM 1508 O O . LYS A 1 195 ? -17.068 11.530 -25.263 1.00 41.03 195 LYS A O 1
ATOM 1513 N N . LEU A 1 196 ? -16.038 9.583 -24.804 1.00 44.22 196 LEU A N 1
ATOM 1514 C CA . LEU A 1 196 ? -14.751 9.948 -25.376 1.00 44.22 196 LEU A CA 1
ATOM 1515 C C . LEU A 1 196 ? -14.925 9.831 -26.896 1.00 44.22 196 LEU A C 1
ATOM 1517 O O . LEU A 1 196 ? -15.125 8.724 -27.399 1.00 44.22 196 LEU A O 1
ATOM 1521 N N . GLU A 1 197 ? -14.997 10.978 -27.571 1.00 43.81 197 GLU A N 1
ATOM 1522 C CA . GLU A 1 197 ? -14.864 11.084 -29.030 1.00 43.81 197 GLU A CA 1
ATOM 1523 C C . GLU A 1 197 ? -13.403 10.899 -29.450 1.00 43.81 197 GLU A C 1
ATOM 1525 O O . GLU A 1 197 ? -12.509 11.360 -28.699 1.00 43.81 197 GLU A O 1
#

Mean predicted aligned error: 6.88 Å

Organism: NCBI:txid1597977

Radius of gyration: 19.63 Å; Cα contacts (8 Å, |Δi|>4): 335; chains: 1; bounding box: 44×50×61 Å

pLDDT: mean 88.58, std 13.84, range [37.97, 98.62]

Secondary structure (DSSP, 8-state):
-PPP---PPPPPPTT--SS--EEEEEEEEEEEEEEHHHHGGGGTTSSEEE--BTTEEEEEEEEEEEEEEETTEEEEEEEEEEEEEEEEGGGTTTS----HHHHHTT---S---EEEEEEEEES-HHHHHHHHHHH---EEE--EEEE--BTTBTT--EEEEEEEPSS-TTSEEEEEEEE-TT----PPTT-TT----